Protein AF-A0A934E777-F1 (afdb_monomer)

Structure (mmCIF, N/CA/C/O backbone):
data_AF-A0A934E777-F1
#
_entry.id   AF-A0A934E777-F1
#
loop_
_atom_site.group_PDB
_atom_site.id
_atom_site.type_symbol
_atom_site.label_atom_id
_atom_site.label_alt_id
_atom_site.label_comp_id
_atom_site.label_asym_id
_atom_site.label_entity_id
_atom_site.label_seq_id
_atom_site.pdbx_PDB_ins_code
_atom_site.Cartn_x
_atom_site.Cartn_y
_atom_site.Cartn_z
_atom_site.occupancy
_atom_site.B_iso_or_equiv
_atom_site.auth_seq_id
_atom_site.auth_comp_id
_atom_site.auth_asym_id
_atom_site.auth_atom_id
_atom_site.pdbx_PDB_model_num
ATOM 1 N N . MET A 1 1 ? 2.236 -5.608 -19.826 1.00 39.78 1 MET A N 1
ATOM 2 C CA . MET A 1 1 ? 2.511 -4.221 -20.265 1.00 39.78 1 MET A CA 1
ATOM 3 C C . MET A 1 1 ? 1.377 -3.655 -21.121 1.00 39.78 1 MET A C 1
ATOM 5 O O . MET A 1 1 ? 0.927 -2.560 -20.824 1.00 39.78 1 MET A O 1
ATOM 9 N N . SER A 1 2 ? 0.826 -4.396 -22.092 1.00 34.66 2 SER A N 1
ATOM 10 C CA . SER A 1 2 ? -0.354 -3.959 -22.872 1.00 34.66 2 SER A CA 1
ATOM 11 C C . SER A 1 2 ? -1.609 -3.689 -22.019 1.00 34.66 2 SER A C 1
ATOM 13 O O . SER A 1 2 ? -2.293 -2.697 -22.238 1.00 34.66 2 SER A O 1
ATOM 15 N N . GLU A 1 3 ? -1.882 -4.502 -20.992 1.00 39.41 3 GLU A N 1
ATOM 16 C CA . GLU A 1 3 ? -2.991 -4.250 -20.050 1.00 39.41 3 GLU A CA 1
ATOM 17 C C . GLU A 1 3 ? -2.793 -2.985 -19.205 1.00 39.41 3 GLU A C 1
ATOM 19 O O . GLU A 1 3 ? -3.750 -2.263 -18.949 1.00 39.41 3 GLU A O 1
ATOM 24 N N . PHE A 1 4 ? -1.550 -2.689 -18.809 1.00 38.16 4 PHE A N 1
ATOM 25 C CA . PHE A 1 4 ? -1.201 -1.450 -18.109 1.00 38.16 4 PHE A CA 1
ATOM 26 C C . PHE A 1 4 ? -1.434 -0.239 -19.021 1.00 38.16 4 PHE A C 1
ATOM 28 O O . PHE A 1 4 ? -2.119 0.699 -18.631 1.00 38.16 4 PHE A O 1
ATOM 35 N N . MET A 1 5 ? -0.967 -0.327 -20.272 1.00 38.41 5 MET A N 1
ATOM 36 C CA . MET A 1 5 ? -1.168 0.682 -21.318 1.00 38.41 5 MET A CA 1
ATOM 37 C C . MET A 1 5 ? -2.648 0.939 -21.640 1.00 38.41 5 MET A C 1
ATOM 39 O O . MET A 1 5 ? -3.014 2.063 -21.973 1.00 38.41 5 MET A O 1
ATOM 43 N N . ASN A 1 6 ? -3.506 -0.081 -21.554 1.00 42.41 6 ASN A N 1
ATOM 44 C CA . ASN A 1 6 ? -4.938 0.056 -21.830 1.00 42.41 6 ASN A CA 1
ATOM 45 C C . ASN A 1 6 ? -5.729 0.556 -20.611 1.00 42.41 6 ASN A C 1
ATOM 47 O O . ASN A 1 6 ? -6.638 1.361 -2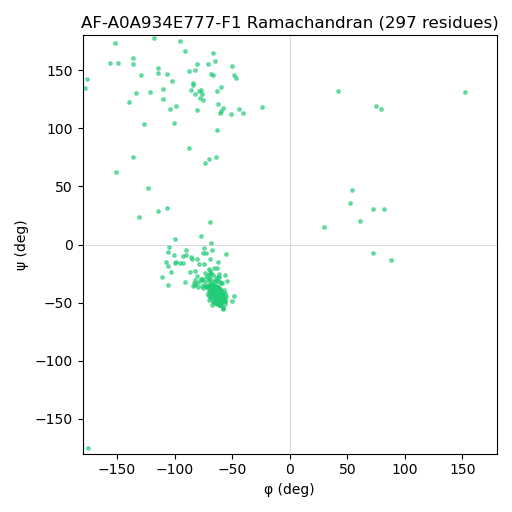0.779 1.00 42.41 6 ASN A O 1
ATOM 51 N N . ALA A 1 7 ? -5.365 0.153 -19.387 1.00 42.91 7 ALA A N 1
ATOM 52 C CA . ALA A 1 7 ? -6.051 0.586 -18.165 1.00 42.91 7 ALA A CA 1
ATOM 53 C C . ALA A 1 7 ? -5.837 2.077 -17.831 1.00 42.91 7 ALA A C 1
ATOM 55 O O . ALA A 1 7 ? -6.646 2.671 -17.115 1.00 42.91 7 ALA A O 1
ATOM 56 N N . THR A 1 8 ? -4.760 2.687 -18.337 1.00 39.69 8 THR A N 1
ATOM 57 C CA . THR A 1 8 ? -4.419 4.097 -18.088 1.00 39.69 8 THR A CA 1
ATOM 58 C C . THR A 1 8 ? -4.903 5.060 -19.173 1.00 39.69 8 THR A C 1
ATOM 60 O O . THR A 1 8 ? -4.927 6.258 -18.920 1.00 39.69 8 THR A O 1
ATOM 63 N N . LYS A 1 9 ? -5.286 4.576 -20.365 1.00 40.62 9 LYS A N 1
ATOM 64 C CA . LYS A 1 9 ? -5.639 5.427 -21.521 1.00 40.62 9 LYS A CA 1
ATOM 65 C C . LYS A 1 9 ? -6.910 6.263 -21.333 1.00 40.62 9 LYS A C 1
ATOM 67 O O . LYS A 1 9 ? -6.963 7.370 -21.850 1.00 40.62 9 LYS A O 1
ATOM 72 N N . ASP A 1 10 ? -7.879 5.764 -20.566 1.00 35.62 10 ASP A N 1
ATOM 73 C CA . ASP A 1 10 ? -9.165 6.443 -20.315 1.00 35.62 10 ASP A CA 1
ATOM 74 C C . ASP A 1 10 ? -9.227 7.175 -18.964 1.00 35.62 10 ASP A C 1
ATOM 76 O O . ASP A 1 10 ? -10.270 7.698 -18.572 1.00 35.62 10 ASP A O 1
ATOM 80 N N . ARG A 1 11 ? -8.120 7.219 -18.214 1.00 41.53 11 ARG A N 1
ATOM 81 C CA . ARG A 1 11 ? -8.071 7.912 -16.923 1.00 41.53 11 ARG A CA 1
ATOM 82 C C . ARG A 1 11 ? -7.408 9.267 -17.139 1.00 41.53 11 ARG A C 1
ATOM 84 O O . ARG A 1 11 ? -6.195 9.337 -17.313 1.00 41.53 11 ARG A O 1
ATOM 91 N N . THR A 1 12 ? -8.211 10.333 -17.142 1.00 34.38 12 THR A N 1
ATOM 92 C CA . THR A 1 12 ? -7.717 11.718 -17.138 1.00 34.38 12 THR A CA 1
ATOM 93 C C . THR A 1 12 ? -6.617 11.880 -16.080 1.00 34.38 12 THR A C 1
ATOM 95 O O . THR A 1 12 ? -6.739 11.275 -15.002 1.00 34.38 12 THR A O 1
ATOM 98 N N . PRO A 1 13 ? -5.568 12.693 -16.329 1.00 35.72 13 PRO A N 1
ATOM 99 C CA . PRO A 1 13 ? -4.664 13.113 -15.262 1.00 35.72 13 PRO A CA 1
ATOM 100 C C . PRO A 1 13 ? -5.493 13.659 -14.086 1.00 35.72 13 PRO A C 1
ATOM 102 O O . PRO A 1 13 ? -6.649 14.048 -14.278 1.00 35.72 13 PRO A O 1
ATOM 105 N N . PRO A 1 14 ? -4.985 13.609 -12.845 1.00 39.47 14 PRO A N 1
ATOM 106 C CA . PRO A 1 14 ? -5.758 13.981 -11.669 1.00 39.47 14 PRO A CA 1
ATOM 107 C C . PRO A 1 14 ? -6.011 15.500 -11.628 1.00 39.47 14 PRO A C 1
ATOM 109 O O . PRO A 1 14 ? -5.468 16.202 -10.786 1.00 39.47 14 PRO A O 1
ATOM 112 N N . ASP A 1 15 ? -6.908 15.998 -12.479 1.00 32.69 15 ASP A N 1
ATOM 113 C CA . ASP A 1 15 ? -7.373 17.391 -12.511 1.00 32.69 15 ASP A CA 1
ATOM 114 C C . ASP A 1 15 ? -8.222 17.736 -11.279 1.00 32.69 15 ASP A C 1
ATOM 116 O O . ASP A 1 15 ? -8.472 18.896 -10.955 1.00 32.69 15 ASP A O 1
ATOM 120 N N . ALA A 1 16 ? -8.629 16.728 -10.509 1.00 40.28 16 ALA A N 1
ATOM 121 C CA . ALA A 1 16 ? -9.181 16.939 -9.186 1.00 40.28 16 ALA A CA 1
ATOM 122 C C . ALA A 1 16 ? -8.044 16.982 -8.159 1.00 40.28 16 ALA A C 1
ATOM 124 O O . ALA A 1 16 ? -7.789 15.983 -7.473 1.00 40.28 16 ALA A O 1
ATOM 125 N N . VAL A 1 17 ? -7.412 18.155 -8.024 1.00 53.91 17 VAL A N 1
ATOM 126 C CA . VAL A 1 17 ? -6.677 18.547 -6.811 1.00 53.91 17 VAL A CA 1
ATOM 127 C C . VAL A 1 17 ? -7.508 18.082 -5.620 1.00 53.91 17 VAL A C 1
ATOM 129 O O . VAL A 1 17 ? -8.644 18.529 -5.433 1.00 53.91 17 VAL A O 1
ATOM 132 N N . VAL A 1 18 ? -6.993 17.117 -4.857 1.00 57.41 18 VAL A N 1
ATOM 133 C CA . VAL A 1 18 ? -7.652 16.694 -3.623 1.00 57.41 18 VAL A CA 1
ATOM 134 C C . VAL A 1 18 ? -7.687 17.929 -2.736 1.00 57.41 18 VAL A C 1
ATOM 136 O O . VAL A 1 18 ? -6.638 18.453 -2.377 1.00 57.41 18 VAL A O 1
ATOM 139 N N . LYS A 1 19 ? -8.881 18.456 -2.459 1.00 72.06 19 LYS A N 1
ATOM 140 C CA . LYS A 1 19 ? -9.026 19.653 -1.619 1.00 72.06 19 LYS A CA 1
ATOM 141 C C . LYS A 1 19 ? -8.936 19.302 -0.138 1.00 72.06 19 LYS A C 1
ATOM 143 O O . LYS A 1 19 ? -8.497 20.129 0.651 1.00 72.06 19 LYS A O 1
ATOM 148 N N . SER A 1 20 ? -9.304 18.075 0.225 1.00 81.38 20 SER A N 1
ATOM 149 C CA . SER A 1 20 ? -9.223 17.560 1.588 1.00 81.38 20 SER A CA 1
ATOM 150 C C . SER A 1 20 ? -9.147 16.033 1.628 1.00 81.38 20 SER A C 1
ATOM 152 O O . SER A 1 20 ? -9.573 15.355 0.694 1.00 81.38 20 SER A O 1
ATOM 154 N N . GLY A 1 21 ? -8.592 15.495 2.711 1.00 87.25 21 GLY A N 1
ATOM 155 C CA . GLY A 1 21 ? -8.460 14.058 2.959 1.00 87.25 21 GLY A CA 1
ATOM 156 C C . GLY A 1 21 ? -7.885 13.795 4.346 1.00 87.25 21 GLY A C 1
ATOM 157 O O . GLY A 1 21 ? -7.700 14.730 5.130 1.00 87.25 21 GLY A O 1
ATOM 158 N N . THR A 1 22 ? -7.608 12.538 4.683 1.00 90.50 22 THR A N 1
ATOM 159 C CA . THR A 1 22 ? -6.948 12.225 5.958 1.00 90.50 22 THR A CA 1
ATOM 160 C C . THR A 1 22 ? -5.508 12.751 5.999 1.00 90.50 22 THR A C 1
ATOM 162 O O . THR A 1 22 ? -4.889 13.064 4.980 1.00 90.50 22 THR A O 1
ATOM 165 N N . ILE A 1 23 ? -4.929 12.803 7.200 1.00 85.50 23 ILE A N 1
ATOM 166 C CA . ILE A 1 23 ? -3.504 13.127 7.367 1.00 85.50 23 ILE A CA 1
ATOM 167 C C . ILE A 1 23 ? -2.619 12.114 6.615 1.00 85.50 23 ILE A C 1
ATOM 169 O O . ILE A 1 23 ? -1.592 12.507 6.065 1.00 85.50 23 ILE A O 1
ATOM 173 N N . ALA A 1 24 ? -3.037 10.844 6.524 1.00 86.31 24 ALA A N 1
ATOM 174 C CA . ALA A 1 24 ? -2.288 9.799 5.827 1.00 86.31 24 ALA A CA 1
ATOM 175 C C . ALA A 1 24 ? -2.190 10.073 4.317 1.00 86.31 24 ALA A C 1
ATOM 177 O O . ALA A 1 24 ? -1.095 10.034 3.756 1.00 86.31 24 ALA A O 1
ATOM 178 N N . VAL A 1 25 ? -3.303 10.413 3.649 1.00 87.19 25 VAL A N 1
ATOM 179 C CA . VAL A 1 25 ? -3.243 10.759 2.216 1.00 87.19 25 VAL A CA 1
ATOM 180 C C . VAL A 1 25 ? -2.520 12.090 1.986 1.00 87.19 25 VAL A C 1
ATOM 182 O O . VAL A 1 25 ? -1.853 12.253 0.969 1.00 87.19 25 VAL A O 1
ATOM 185 N N . GLY A 1 26 ? -2.577 13.018 2.947 1.00 82.19 26 GLY A N 1
ATOM 186 C CA . GLY A 1 26 ? -1.796 14.256 2.912 1.00 82.19 26 GLY A CA 1
ATOM 187 C C . GLY A 1 26 ? -0.290 14.013 2.885 1.00 82.19 26 GLY A C 1
ATOM 188 O O . GLY A 1 26 ? 0.389 14.500 1.982 1.00 82.19 26 GLY A O 1
ATOM 189 N N . ALA A 1 27 ? 0.214 13.211 3.827 1.00 84.38 27 ALA A N 1
ATOM 190 C CA . ALA A 1 27 ? 1.620 12.809 3.87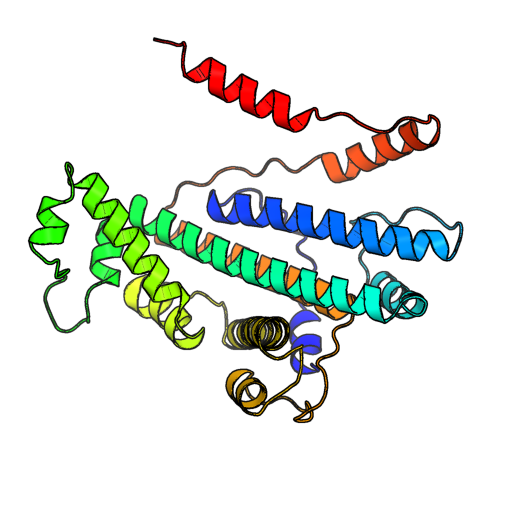3 1.00 84.38 27 ALA A CA 1
ATOM 191 C C . ALA A 1 27 ? 2.039 12.061 2.596 1.00 84.38 27 ALA A C 1
ATOM 193 O O . ALA A 1 27 ? 3.090 12.343 2.022 1.00 84.38 27 ALA A O 1
ATOM 194 N N . PHE A 1 28 ? 1.178 11.167 2.098 1.00 86.75 28 PHE A N 1
ATOM 195 C CA . PHE A 1 28 ? 1.404 10.468 0.835 1.00 86.75 28 PHE A CA 1
ATOM 196 C C . PHE A 1 28 ? 1.543 11.427 -0.355 1.00 86.75 28 PHE A C 1
ATOM 198 O O . PHE A 1 28 ? 2.454 11.251 -1.166 1.00 86.75 28 PHE A O 1
ATOM 205 N N . ILE A 1 29 ? 0.662 12.430 -0.469 1.00 82.56 29 ILE A N 1
ATOM 206 C CA . ILE A 1 29 ? 0.685 13.442 -1.538 1.00 82.56 29 ILE A CA 1
ATOM 207 C C . ILE A 1 29 ? 1.941 14.314 -1.435 1.00 82.56 29 ILE A C 1
ATOM 209 O O . ILE A 1 29 ? 2.564 14.609 -2.454 1.00 82.56 29 ILE A O 1
ATOM 213 N N . GLU A 1 30 ? 2.335 14.728 -0.231 1.00 81.19 30 GLU A N 1
ATOM 214 C CA . GLU A 1 30 ? 3.551 15.519 -0.017 1.00 81.19 30 GLU A CA 1
ATOM 215 C C . GLU A 1 30 ? 4.798 14.754 -0.479 1.00 81.19 30 GLU A C 1
ATOM 217 O O . GLU A 1 30 ? 5.564 15.259 -1.302 1.00 81.19 30 GLU A O 1
ATOM 222 N N . GLU A 1 31 ? 4.947 13.502 -0.047 1.00 81.31 31 GLU A N 1
ATOM 223 C CA . GLU A 1 31 ? 6.061 12.640 -0.448 1.00 81.31 31 GLU A CA 1
ATOM 224 C C . GLU A 1 31 ? 6.043 12.350 -1.960 1.00 81.31 31 GLU A C 1
ATOM 226 O O . GLU A 1 31 ? 7.069 12.416 -2.633 1.00 81.31 31 GLU A O 1
ATOM 231 N N . THR A 1 32 ? 4.857 12.114 -2.524 1.00 79.75 32 THR A N 1
ATOM 232 C CA . THR A 1 32 ? 4.617 11.956 -3.968 1.00 79.75 32 THR A CA 1
ATOM 233 C C . THR A 1 32 ? 5.103 13.179 -4.750 1.00 79.75 32 THR A C 1
ATOM 235 O O . THR A 1 32 ? 5.833 13.033 -5.730 1.00 79.75 32 THR A O 1
ATOM 238 N N . ASN A 1 33 ? 4.789 14.389 -4.284 1.00 76.62 33 ASN A N 1
ATOM 239 C CA . ASN A 1 33 ? 5.260 15.630 -4.901 1.00 76.62 33 ASN A CA 1
ATOM 240 C C . ASN A 1 33 ? 6.782 15.795 -4.785 1.00 76.62 33 ASN A C 1
ATOM 242 O O . ASN A 1 33 ? 7.419 16.311 -5.706 1.00 76.62 33 ASN A O 1
ATOM 246 N N . HIS A 1 34 ? 7.385 15.366 -3.673 1.00 77.56 34 HIS A N 1
ATOM 247 C CA . HIS A 1 34 ? 8.840 15.361 -3.520 1.00 77.56 34 HIS A CA 1
ATOM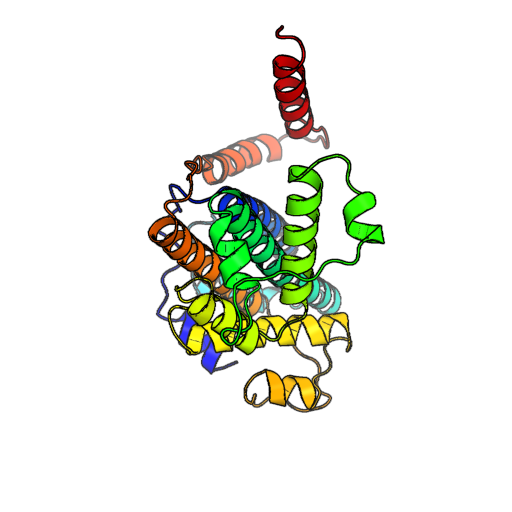 248 C C . HIS A 1 34 ? 9.515 14.402 -4.500 1.00 77.56 34 HIS A C 1
ATOM 250 O O . HIS A 1 34 ? 10.460 14.807 -5.179 1.00 77.56 34 HIS A O 1
ATOM 256 N N . ILE A 1 35 ? 9.000 13.176 -4.630 1.00 75.31 35 ILE A N 1
ATOM 257 C CA . ILE A 1 35 ? 9.463 12.208 -5.632 1.00 75.31 35 ILE A CA 1
ATOM 258 C C . ILE A 1 35 ? 9.351 12.838 -7.018 1.00 75.31 35 ILE A C 1
ATOM 260 O O . ILE A 1 35 ? 10.338 12.868 -7.746 1.00 75.31 35 ILE A O 1
ATOM 264 N N . TRP A 1 36 ? 8.202 13.430 -7.351 1.00 75.94 36 TRP A N 1
ATOM 265 C CA . TRP A 1 36 ? 7.984 14.067 -8.648 1.00 75.94 36 TRP A CA 1
ATOM 266 C C . TRP A 1 36 ? 8.985 15.182 -8.947 1.00 75.94 36 TRP A C 1
ATOM 268 O O . TRP A 1 36 ? 9.544 15.231 -10.037 1.00 75.94 36 TRP A O 1
ATOM 278 N N . ARG A 1 37 ? 9.275 16.050 -7.973 1.00 71.12 37 ARG A N 1
ATOM 279 C CA . ARG A 1 37 ? 10.289 17.107 -8.114 1.00 71.12 37 ARG A CA 1
ATOM 280 C C . ARG A 1 37 ? 11.684 16.538 -8.365 1.00 71.12 37 ARG A C 1
ATOM 282 O O . ARG A 1 37 ? 12.425 17.103 -9.163 1.00 71.12 37 ARG A O 1
ATOM 289 N N . LEU A 1 38 ? 12.036 15.423 -7.726 1.00 69.38 38 LEU A N 1
ATOM 290 C CA . LEU A 1 38 ? 13.304 14.735 -7.977 1.00 69.38 38 LEU A CA 1
ATOM 291 C C . LEU A 1 38 ? 13.336 14.125 -9.380 1.00 69.38 38 LEU A C 1
ATOM 293 O O . LEU A 1 38 ? 14.313 14.330 -10.093 1.00 69.38 38 LEU A O 1
ATOM 297 N N . VAL A 1 39 ? 12.263 13.447 -9.803 1.00 70.06 39 VAL A N 1
ATOM 298 C CA . VAL A 1 39 ? 12.132 12.906 -11.166 1.00 70.06 39 VAL A CA 1
ATOM 299 C C . VAL A 1 39 ? 12.266 14.033 -12.185 1.00 70.06 39 VAL A C 1
ATOM 301 O O . VAL A 1 39 ? 13.160 14.000 -13.025 1.00 70.06 39 VAL A O 1
ATOM 304 N N . ALA A 1 40 ? 11.451 15.078 -12.068 1.00 68.31 40 ALA A N 1
ATOM 305 C CA . ALA A 1 40 ? 11.501 16.236 -12.947 1.00 68.31 40 ALA A CA 1
ATOM 306 C C . ALA A 1 40 ? 12.887 16.897 -12.938 1.00 68.31 40 ALA A C 1
ATOM 308 O O . ALA A 1 40 ? 13.381 17.269 -13.995 1.00 68.31 40 ALA A O 1
ATOM 309 N N . GLY A 1 41 ? 13.562 16.994 -11.790 1.00 67.62 41 GLY A N 1
ATOM 310 C CA . GLY A 1 41 ? 14.922 17.530 -11.687 1.00 67.62 41 GLY A CA 1
ATOM 311 C C . GLY A 1 41 ? 15.967 16.672 -12.407 1.00 67.62 41 GLY A C 1
ATOM 312 O O . GLY A 1 41 ? 16.798 17.201 -13.146 1.00 67.62 41 GLY A O 1
ATOM 313 N N . VAL A 1 42 ? 15.906 15.349 -12.247 1.00 66.94 42 VAL A N 1
ATOM 314 C CA . VAL A 1 42 ? 16.821 14.411 -12.914 1.00 66.94 42 VAL A CA 1
ATOM 315 C C . VAL A 1 42 ? 16.587 14.429 -14.423 1.00 66.94 42 VAL A C 1
ATOM 317 O O . VAL A 1 42 ? 17.529 14.633 -15.186 1.00 66.94 42 VAL A O 1
ATOM 320 N N . TYR A 1 43 ? 15.335 14.307 -14.864 1.00 66.38 43 TYR A N 1
ATOM 321 C CA . TYR A 1 43 ? 15.005 14.289 -16.286 1.00 66.38 43 TYR A CA 1
ATOM 322 C C . TYR A 1 43 ? 15.179 15.658 -16.954 1.00 66.38 43 TYR A C 1
ATOM 324 O O . TYR A 1 43 ? 15.662 15.706 -18.077 1.00 66.38 43 TYR A O 1
ATOM 332 N N . SER A 1 44 ? 14.890 16.777 -16.281 1.00 62.69 44 SER A N 1
ATOM 333 C CA . SER A 1 44 ? 15.191 18.116 -16.816 1.00 62.69 44 SER A CA 1
ATOM 334 C C . SER A 1 44 ? 16.690 18.373 -16.902 1.00 62.69 44 SER A C 1
ATOM 336 O O . SER A 1 44 ? 17.128 18.982 -17.865 1.00 62.69 44 SER A O 1
ATOM 338 N N . SER A 1 45 ? 17.507 17.861 -15.978 1.00 57.66 45 SER A N 1
ATOM 339 C CA . SER A 1 45 ? 18.971 17.939 -16.094 1.00 57.66 45 SER A CA 1
ATOM 340 C C . SER A 1 45 ? 19.493 17.111 -17.274 1.00 57.66 45 SER A C 1
ATOM 342 O O . SER A 1 45 ? 20.417 17.531 -17.966 1.00 57.66 45 SER A O 1
ATOM 344 N N . VAL A 1 46 ? 18.868 15.961 -17.551 1.00 53.28 46 VAL A N 1
ATOM 345 C CA . VAL A 1 46 ? 19.161 15.137 -18.736 1.00 53.28 46 VAL A CA 1
ATOM 346 C C . VAL A 1 46 ? 18.701 15.833 -20.024 1.00 53.28 46 VAL A C 1
ATOM 348 O O . VAL A 1 46 ? 19.458 15.864 -20.989 1.00 53.28 46 VAL A O 1
ATOM 351 N N . LEU A 1 47 ? 17.519 16.457 -20.035 1.00 50.56 47 LEU A N 1
ATOM 352 C CA . LEU A 1 47 ? 16.971 17.180 -21.191 1.00 50.56 47 LEU A CA 1
ATOM 353 C C . LEU A 1 47 ? 17.676 18.523 -21.455 1.00 50.56 47 LEU A C 1
ATOM 355 O O . LEU A 1 47 ? 17.911 18.880 -22.606 1.00 50.56 47 LEU A O 1
ATOM 359 N N . ASN A 1 48 ? 18.090 19.248 -20.415 1.00 50.78 48 ASN A N 1
ATOM 360 C CA . ASN A 1 48 ? 18.841 20.503 -20.537 1.00 50.78 48 ASN A CA 1
ATOM 361 C C . ASN A 1 48 ? 20.237 20.276 -21.134 1.00 50.78 48 ASN A C 1
ATOM 363 O O . ASN A 1 48 ? 20.762 21.155 -21.815 1.00 50.78 48 ASN A O 1
ATOM 367 N N . ASN A 1 49 ? 20.801 19.075 -20.970 1.00 46.53 49 ASN A N 1
ATOM 368 C CA . ASN A 1 49 ? 22.017 18.657 -21.671 1.00 46.53 49 ASN A CA 1
ATOM 369 C C . ASN A 1 49 ? 21.788 18.356 -23.170 1.00 46.53 49 ASN A C 1
ATOM 371 O O . ASN A 1 49 ? 22.758 18.138 -23.893 1.00 46.53 49 ASN A O 1
ATOM 375 N N . VAL A 1 50 ? 20.537 18.355 -23.656 1.00 43.03 50 VAL A N 1
ATOM 376 C CA . VAL A 1 50 ? 20.177 17.999 -25.041 1.00 43.03 50 VAL A CA 1
ATOM 377 C C . VAL A 1 50 ? 19.863 19.210 -25.938 1.00 43.03 50 VAL A C 1
ATOM 379 O O . VAL A 1 50 ? 20.078 19.084 -27.142 1.00 43.03 50 VAL A O 1
ATOM 382 N N . LYS A 1 51 ? 19.463 20.376 -25.395 1.00 39.12 51 LYS A N 1
ATOM 383 C CA . LYS A 1 51 ? 19.605 21.760 -25.943 1.00 39.12 51 LYS A CA 1
ATOM 384 C C . LYS A 1 51 ? 18.493 22.687 -25.426 1.00 39.12 51 LYS A C 1
ATOM 386 O O . LYS A 1 51 ? 17.324 22.361 -25.561 1.00 39.12 51 LYS A O 1
ATOM 391 N N . ASN A 1 52 ? 18.896 23.864 -24.937 1.00 43.25 52 ASN A N 1
ATOM 392 C CA . ASN A 1 52 ? 18.430 25.237 -25.235 1.00 43.25 52 ASN A CA 1
ATOM 393 C C . ASN A 1 52 ? 16.983 25.586 -25.668 1.00 43.25 52 ASN A C 1
ATOM 395 O O . ASN A 1 52 ? 16.787 26.724 -26.085 1.00 43.25 52 ASN A O 1
ATOM 399 N N . ASP A 1 53 ? 15.963 24.744 -25.525 1.00 36.78 53 ASP A N 1
ATOM 400 C CA . ASP A 1 53 ? 14.589 25.122 -25.885 1.00 36.78 53 ASP A CA 1
ATOM 401 C C . ASP A 1 53 ? 13.584 24.898 -24.742 1.00 36.78 53 ASP A C 1
ATOM 403 O O . ASP A 1 53 ? 13.170 23.785 -24.451 1.00 36.78 53 ASP A O 1
ATOM 407 N N . LYS A 1 54 ? 13.230 26.038 -24.128 1.00 43.72 54 LYS A N 1
ATOM 408 C CA . LYS A 1 54 ? 12.008 26.454 -23.406 1.00 43.72 54 LYS A CA 1
ATOM 409 C C . LYS A 1 54 ? 11.281 25.501 -22.432 1.00 43.72 54 LYS A C 1
ATOM 411 O O . LYS A 1 54 ? 10.894 24.385 -22.745 1.00 43.72 54 LYS A O 1
ATOM 416 N N . GLU A 1 55 ? 10.999 26.108 -21.271 1.00 45.69 55 GLU A N 1
ATOM 417 C CA . GLU A 1 55 ? 10.120 25.725 -20.152 1.00 45.69 55 GLU A CA 1
ATOM 418 C C . GLU A 1 55 ? 8.975 24.755 -20.509 1.00 45.69 55 GLU A C 1
ATOM 420 O O . GLU A 1 55 ? 8.055 25.117 -21.240 1.00 45.69 55 GLU A O 1
ATOM 425 N N . VAL A 1 56 ? 8.975 23.567 -19.892 1.00 42.78 56 VAL A N 1
ATOM 426 C CA . VAL A 1 56 ? 7.786 22.708 -19.783 1.00 42.78 56 VAL A CA 1
ATOM 427 C C . VAL A 1 56 ? 7.166 22.922 -18.401 1.00 42.78 56 VAL A C 1
ATOM 429 O O . VAL A 1 56 ? 7.817 22.686 -17.382 1.00 42.78 56 VAL A O 1
ATOM 432 N N . LEU A 1 57 ? 5.918 23.396 -18.367 1.00 38.62 57 LEU A N 1
ATOM 433 C CA . LEU A 1 57 ? 5.111 23.530 -17.153 1.00 38.62 57 LEU A CA 1
ATOM 434 C C . LEU A 1 57 ? 4.449 22.189 -16.799 1.00 38.62 57 LEU A C 1
ATOM 436 O O . LEU A 1 57 ? 4.124 21.392 -17.675 1.00 38.62 57 LEU A O 1
ATOM 440 N N . ALA A 1 58 ? 4.216 21.959 -15.505 1.00 41.22 58 ALA A N 1
ATOM 441 C CA . ALA A 1 58 ? 3.604 20.732 -14.980 1.00 41.22 58 ALA A CA 1
ATOM 442 C C . ALA A 1 58 ? 2.158 20.481 -15.465 1.00 41.22 58 ALA A C 1
ATOM 444 O O . ALA A 1 58 ? 1.683 19.354 -15.353 1.00 41.22 58 ALA A O 1
ATOM 445 N N . ASP A 1 59 ? 1.496 21.498 -16.027 1.00 35.44 59 ASP A N 1
ATOM 446 C CA . ASP A 1 59 ? 0.131 21.407 -16.565 1.00 35.44 59 ASP A CA 1
ATOM 447 C C . ASP A 1 59 ? 0.096 20.905 -18.030 1.00 35.44 59 ASP A C 1
ATOM 449 O O . ASP A 1 59 ? -0.963 20.523 -18.518 1.00 35.44 59 ASP A O 1
ATOM 453 N N . ASP A 1 60 ? 1.249 20.820 -18.712 1.00 38.88 60 ASP A N 1
ATOM 454 C CA . ASP A 1 60 ? 1.380 20.381 -20.116 1.00 38.88 60 ASP A CA 1
ATOM 455 C C . ASP A 1 60 ? 1.983 18.965 -20.252 1.00 38.88 60 ASP A C 1
ATOM 457 O O . ASP A 1 60 ? 2.667 18.637 -21.226 1.00 38.88 60 ASP A O 1
ATOM 461 N N . LEU A 1 61 ? 1.735 18.088 -19.274 1.00 49.09 61 LEU A N 1
ATOM 462 C CA . LEU A 1 61 ? 2.128 16.674 -19.327 1.00 49.09 61 LEU A CA 1
ATOM 463 C C . LEU A 1 61 ? 1.227 15.889 -20.301 1.00 49.09 61 LEU A C 1
ATOM 465 O O . LEU A 1 61 ? 0.385 15.087 -19.903 1.00 49.09 61 LEU A O 1
ATOM 469 N N . ASN A 1 62 ? 1.386 16.146 -21.598 1.00 53.78 62 ASN A N 1
ATOM 470 C CA . ASN A 1 62 ? 0.707 15.426 -22.672 1.00 53.78 62 ASN A CA 1
ATOM 471 C C . ASN A 1 62 ? 1.535 14.214 -23.158 1.00 53.78 62 ASN A C 1
ATOM 473 O O . ASN A 1 62 ? 2.723 14.085 -22.866 1.00 53.78 62 ASN A O 1
ATOM 477 N N . GLU A 1 63 ? 0.917 13.312 -23.929 1.00 50.91 63 GLU A N 1
ATOM 478 C CA . GLU A 1 63 ? 1.607 12.141 -24.512 1.00 50.91 63 GLU A CA 1
ATOM 479 C C . GLU A 1 63 ? 2.836 12.515 -25.369 1.00 50.91 63 GLU A C 1
ATOM 481 O O . GLU A 1 63 ? 3.788 11.741 -25.467 1.00 50.91 63 GLU A O 1
ATOM 486 N N . ASP A 1 64 ? 2.869 13.723 -25.938 1.00 53.94 64 ASP A N 1
ATOM 487 C CA . ASP A 1 64 ? 4.018 14.231 -26.697 1.00 53.94 64 ASP A CA 1
ATOM 488 C C . ASP A 1 64 ? 5.233 14.526 -25.789 1.00 53.94 64 ASP A C 1
ATOM 490 O O . ASP A 1 64 ? 6.371 14.232 -26.161 1.00 53.94 64 ASP A O 1
ATOM 494 N N . PHE A 1 65 ? 5.019 15.005 -24.558 1.00 60.22 65 PHE A N 1
ATOM 495 C CA . PHE A 1 65 ? 6.079 15.163 -23.556 1.00 60.22 65 PHE A CA 1
ATOM 496 C C . PHE A 1 65 ? 6.702 13.814 -23.162 1.00 60.22 65 PHE A C 1
ATOM 498 O O . PHE A 1 65 ? 7.928 13.692 -23.093 1.00 60.22 65 PHE A O 1
ATOM 505 N N . TYR A 1 66 ? 5.883 12.775 -22.973 1.00 57.19 66 TYR A N 1
ATOM 506 C CA . TYR A 1 66 ? 6.373 11.439 -22.613 1.00 57.19 66 TYR A CA 1
ATOM 507 C C . TYR A 1 66 ? 7.162 10.780 -23.750 1.00 57.19 66 TYR A C 1
ATOM 509 O O . TYR A 1 66 ? 8.239 10.234 -23.517 1.00 57.19 66 TYR A O 1
ATOM 517 N N . GLN A 1 67 ? 6.705 10.922 -24.997 1.00 59.38 67 GLN A N 1
ATOM 518 C CA . GLN A 1 67 ? 7.457 10.439 -26.159 1.00 59.38 67 GLN A CA 1
ATOM 519 C C . GLN A 1 67 ? 8.792 11.172 -26.350 1.00 59.38 67 GLN A C 1
ATOM 521 O O . GLN A 1 67 ? 9.765 10.577 -26.820 1.00 59.38 67 GLN A O 1
ATOM 526 N N . LYS A 1 68 ? 8.865 12.460 -25.991 1.00 62.88 68 LYS A N 1
ATOM 527 C CA . LYS A 1 68 ? 10.116 13.234 -26.005 1.00 62.88 68 LYS A CA 1
ATOM 528 C C . LYS A 1 68 ? 11.088 12.781 -24.914 1.00 62.88 68 LYS A C 1
ATOM 530 O O . LYS A 1 68 ? 12.283 12.684 -25.191 1.00 62.88 68 LYS A O 1
ATOM 535 N N . LEU A 1 69 ? 10.598 12.444 -23.719 1.00 59.94 69 LEU A N 1
ATOM 536 C CA . LEU A 1 69 ? 11.416 11.865 -22.645 1.00 59.94 69 LEU A CA 1
ATOM 537 C C . LEU A 1 69 ? 12.047 10.530 -23.061 1.00 59.94 69 LEU A C 1
ATOM 539 O O . LEU A 1 69 ? 13.251 10.336 -22.878 1.00 59.94 69 LEU A O 1
ATOM 543 N N . ASP A 1 70 ? 11.268 9.646 -23.684 1.00 63.06 70 ASP A N 1
ATOM 544 C CA . ASP A 1 70 ? 11.762 8.335 -24.114 1.00 63.06 70 ASP A CA 1
ATOM 545 C C . ASP A 1 70 ? 12.806 8.449 -25.239 1.00 63.06 70 ASP A C 1
ATOM 547 O O . ASP A 1 70 ? 13.807 7.734 -25.219 1.00 63.06 70 ASP A O 1
ATOM 551 N N . LYS A 1 71 ? 12.654 9.405 -26.169 1.00 60.12 71 LYS A N 1
ATOM 552 C CA . LYS A 1 71 ? 13.615 9.642 -27.268 1.00 60.12 71 LYS A CA 1
ATOM 553 C C . LYS A 1 71 ? 14.962 10.213 -26.813 1.00 60.12 71 LYS A C 1
ATOM 555 O O . LYS A 1 71 ? 15.957 10.034 -27.512 1.00 60.12 71 LYS A O 1
ATOM 560 N N . HIS A 1 72 ? 15.007 10.909 -25.677 1.00 55.12 72 HIS A N 1
ATOM 561 C CA . HIS A 1 72 ? 16.207 11.607 -25.198 1.00 55.12 72 HIS A CA 1
ATOM 562 C C . HIS A 1 72 ? 16.919 10.918 -24.026 1.00 55.12 72 HIS A C 1
ATOM 564 O O . HIS A 1 72 ? 18.036 11.303 -23.684 1.00 55.12 72 HIS A O 1
ATOM 570 N N . SER A 1 73 ? 16.348 9.849 -23.466 1.00 54.91 73 SER A N 1
ATOM 571 C CA . SER A 1 73 ? 16.957 9.023 -22.407 1.00 54.91 73 SER A CA 1
ATOM 572 C C . SER A 1 73 ? 18.191 8.205 -22.856 1.00 54.91 73 SER A C 1
ATOM 574 O O . SER A 1 73 ? 18.808 7.499 -22.060 1.00 54.91 73 SER A O 1
ATOM 576 N N . VAL A 1 74 ? 18.596 8.333 -24.122 1.00 47.72 74 VAL A N 1
ATOM 577 C CA . VAL A 1 74 ? 19.541 7.449 -24.824 1.00 47.72 74 VAL A CA 1
ATOM 578 C C . VAL A 1 74 ? 21.015 7.633 -24.408 1.00 47.72 74 VAL A C 1
ATOM 580 O O . VAL A 1 74 ? 21.829 6.752 -24.667 1.00 47.72 74 VAL A O 1
ATOM 583 N N . SER A 1 75 ? 21.408 8.726 -23.741 1.00 51.12 75 SER A N 1
ATOM 584 C CA . SER A 1 75 ? 22.841 9.007 -23.507 1.00 51.12 75 SER A CA 1
ATOM 585 C C . SER A 1 75 ? 23.441 8.436 -22.212 1.00 51.12 75 SER A C 1
ATOM 587 O O . SER A 1 75 ? 24.661 8.471 -22.066 1.00 51.12 75 SER A O 1
ATOM 589 N N . ASN A 1 76 ? 22.643 7.890 -21.280 1.00 57.41 76 ASN A N 1
ATOM 590 C CA . ASN A 1 76 ? 23.171 7.315 -20.029 1.00 57.41 76 ASN A CA 1
ATOM 591 C C . ASN A 1 76 ? 22.294 6.169 -19.473 1.00 57.41 76 ASN A C 1
ATOM 593 O O . ASN A 1 76 ? 21.724 6.260 -18.382 1.00 57.41 76 ASN A O 1
ATOM 597 N N . ASP A 1 77 ? 22.186 5.092 -20.257 1.00 69.19 77 ASP A N 1
ATOM 598 C CA . ASP A 1 77 ? 21.283 3.942 -20.060 1.00 69.19 77 ASP A CA 1
ATOM 599 C C . ASP A 1 77 ? 21.311 3.355 -18.633 1.00 69.19 77 ASP A C 1
ATOM 601 O O . ASP A 1 77 ? 20.269 3.167 -18.004 1.00 69.19 77 ASP A O 1
ATOM 605 N N . LEU A 1 78 ? 22.502 3.175 -18.048 1.00 73.88 78 LEU A N 1
ATOM 606 C CA . LEU A 1 78 ? 22.634 2.621 -16.696 1.00 73.88 78 LEU A CA 1
ATOM 607 C C . LEU A 1 78 ? 22.103 3.567 -15.607 1.00 73.88 78 LEU A C 1
ATOM 609 O O . LEU A 1 78 ? 21.414 3.126 -14.688 1.00 73.88 78 LEU A O 1
ATOM 613 N N . THR A 1 79 ? 22.406 4.864 -15.702 1.00 75.44 79 THR A N 1
ATOM 614 C CA . THR A 1 79 ? 21.939 5.868 -14.734 1.00 75.44 79 THR A CA 1
ATOM 615 C C . THR A 1 79 ? 20.421 5.985 -14.782 1.00 75.44 79 THR A C 1
ATOM 617 O O . THR A 1 79 ? 19.769 5.950 -13.740 1.00 75.44 79 THR A O 1
ATOM 620 N N . ASN A 1 80 ? 19.849 6.057 -15.987 1.00 75.81 80 ASN A N 1
ATOM 621 C CA . ASN A 1 80 ? 18.403 6.158 -16.178 1.00 75.81 80 ASN A CA 1
ATOM 622 C C . ASN A 1 80 ? 17.679 4.921 -15.657 1.00 75.81 80 ASN A C 1
ATOM 624 O O . ASN A 1 80 ? 16.644 5.046 -15.003 1.00 75.81 80 ASN A O 1
ATOM 628 N N . LYS A 1 81 ? 18.257 3.740 -15.870 1.00 83.00 81 LYS A N 1
ATOM 629 C CA . LYS A 1 81 ? 17.738 2.491 -15.331 1.00 83.00 81 LYS A CA 1
ATOM 630 C C . LYS A 1 81 ? 17.758 2.456 -13.804 1.00 83.00 81 LYS A C 1
ATOM 632 O O . LYS A 1 81 ? 16.719 2.204 -13.206 1.00 83.00 81 LYS A O 1
ATOM 637 N N . ILE A 1 82 ? 18.893 2.759 -13.166 1.00 84.25 82 ILE A N 1
ATOM 638 C CA . ILE A 1 82 ? 18.996 2.774 -11.694 1.00 84.25 82 ILE A CA 1
ATOM 639 C C . ILE A 1 82 ? 18.009 3.782 -11.101 1.00 84.25 82 ILE A C 1
ATOM 641 O O . ILE A 1 82 ? 17.300 3.473 -10.148 1.00 84.25 82 ILE A O 1
ATOM 645 N N . VAL A 1 83 ? 17.930 4.985 -11.673 1.00 84.44 83 VAL A N 1
ATOM 646 C CA . VAL A 1 83 ? 16.986 6.016 -11.227 1.00 84.44 83 VAL A CA 1
ATOM 647 C C . VAL A 1 83 ? 15.546 5.521 -11.358 1.00 84.44 83 VAL A C 1
ATOM 649 O O . VAL A 1 83 ? 14.773 5.636 -10.412 1.00 84.44 83 VAL A O 1
ATOM 652 N N . THR A 1 84 ? 15.201 4.921 -12.493 1.00 85.69 84 THR A N 1
ATOM 653 C CA . THR A 1 84 ? 13.870 4.364 -12.752 1.00 85.69 84 THR A CA 1
ATOM 654 C C . THR A 1 84 ? 13.509 3.268 -11.745 1.00 85.69 84 THR A C 1
ATOM 656 O O . THR A 1 84 ? 12.432 3.314 -11.148 1.00 85.69 84 THR A O 1
ATOM 659 N N . GLU A 1 85 ? 14.431 2.337 -11.488 1.00 90.75 85 GLU A N 1
ATOM 660 C CA . GLU A 1 85 ? 14.300 1.276 -10.483 1.00 90.75 85 GLU A CA 1
ATOM 661 C C . GLU A 1 85 ? 14.135 1.834 -9.055 1.00 90.75 85 GLU A C 1
ATOM 663 O O . GLU A 1 85 ? 13.319 1.340 -8.274 1.00 90.75 85 GLU A O 1
ATOM 668 N N . LEU A 1 86 ? 14.851 2.904 -8.703 1.00 90.62 86 LEU A N 1
ATOM 669 C CA . LEU A 1 86 ? 14.712 3.560 -7.400 1.00 90.62 86 LEU A CA 1
ATOM 670 C C . LEU A 1 86 ? 13.370 4.283 -7.257 1.00 90.62 86 LEU A C 1
ATOM 672 O O . LEU A 1 86 ? 12.741 4.208 -6.199 1.00 90.62 86 LEU A O 1
ATOM 676 N N . ILE A 1 87 ? 12.912 4.963 -8.310 1.00 90.00 87 ILE A N 1
ATOM 677 C CA . ILE A 1 87 ? 11.640 5.691 -8.294 1.00 90.00 87 ILE A CA 1
ATOM 678 C C . ILE A 1 87 ? 10.476 4.716 -8.111 1.00 90.00 87 ILE A C 1
ATOM 680 O O . ILE A 1 87 ? 9.631 4.953 -7.249 1.00 90.00 87 ILE A O 1
ATOM 684 N N . ILE A 1 88 ? 10.436 3.604 -8.857 1.00 91.62 88 ILE A N 1
ATOM 685 C CA . ILE A 1 88 ? 9.364 2.608 -8.695 1.00 91.62 88 ILE A CA 1
ATOM 686 C C . ILE A 1 88 ? 9.338 2.039 -7.278 1.00 91.62 88 ILE A C 1
ATOM 688 O O . ILE A 1 88 ? 8.264 1.945 -6.681 1.00 91.62 88 ILE A O 1
ATOM 692 N N . CYS A 1 89 ? 10.509 1.731 -6.710 1.00 93.94 89 CYS A N 1
ATOM 693 C CA . CYS A 1 89 ? 10.596 1.273 -5.328 1.00 93.94 89 CYS A CA 1
ATOM 694 C C . CYS A 1 89 ? 10.020 2.322 -4.379 1.00 93.94 89 CYS A C 1
ATOM 696 O O . CYS A 1 89 ? 9.150 2.005 -3.573 1.00 93.94 89 CYS A O 1
ATOM 698 N N . ARG A 1 90 ? 10.419 3.590 -4.531 1.00 93.81 90 ARG A N 1
ATOM 699 C CA . ARG A 1 90 ? 9.946 4.666 -3.659 1.00 93.81 90 ARG A CA 1
ATOM 700 C C . ARG A 1 90 ? 8.441 4.903 -3.772 1.00 93.81 90 ARG A C 1
ATOM 702 O O . ARG A 1 90 ? 7.804 5.137 -2.750 1.00 93.81 90 ARG A O 1
ATOM 709 N N . ILE A 1 91 ? 7.862 4.819 -4.970 1.00 91.56 91 ILE A N 1
ATOM 710 C CA . ILE A 1 91 ? 6.413 4.970 -5.177 1.00 91.56 91 ILE A CA 1
ATOM 711 C C . ILE A 1 91 ? 5.649 3.852 -4.460 1.00 91.56 91 ILE A C 1
ATOM 713 O O . ILE A 1 91 ? 4.699 4.129 -3.725 1.00 91.56 91 ILE A O 1
ATOM 717 N N . VAL A 1 92 ? 6.058 2.596 -4.663 1.00 94.19 92 VAL A N 1
ATOM 718 C CA . VAL A 1 92 ? 5.401 1.434 -4.048 1.00 94.19 92 VAL A CA 1
ATOM 719 C C . VAL A 1 92 ? 5.546 1.471 -2.525 1.00 94.19 92 VAL A C 1
ATOM 721 O O . VAL A 1 92 ? 4.563 1.270 -1.814 1.00 94.19 92 VAL A O 1
ATOM 724 N N . ASP A 1 93 ? 6.734 1.799 -2.019 1.00 93.75 93 ASP A N 1
ATOM 725 C CA . ASP A 1 93 ? 6.999 1.899 -0.581 1.00 93.75 93 ASP A CA 1
ATOM 726 C C . ASP A 1 93 ? 6.190 3.028 0.064 1.00 93.75 93 ASP A C 1
ATOM 728 O O . ASP A 1 93 ? 5.628 2.851 1.146 1.00 93.75 93 ASP A O 1
ATOM 732 N N . ASN A 1 94 ? 6.071 4.174 -0.617 1.00 93.19 94 ASN A N 1
ATOM 733 C CA . ASN A 1 94 ? 5.241 5.284 -0.156 1.00 93.19 94 ASN A CA 1
ATOM 734 C C . ASN A 1 94 ? 3.766 4.867 -0.051 1.00 93.19 94 ASN A C 1
ATOM 736 O O . ASN A 1 94 ? 3.101 5.176 0.935 1.00 93.19 94 ASN A O 1
ATOM 740 N N . PHE A 1 95 ? 3.259 4.100 -1.019 1.00 93.81 95 PHE A N 1
ATOM 741 C CA . PHE A 1 95 ? 1.901 3.560 -0.952 1.00 93.81 95 PHE A CA 1
ATOM 742 C C . PHE A 1 95 ? 1.712 2.569 0.208 1.00 93.81 95 PHE A C 1
ATOM 744 O O . PHE A 1 95 ? 0.718 2.643 0.928 1.00 93.81 95 PHE A O 1
ATOM 751 N N . GLN A 1 96 ? 2.662 1.660 0.436 1.00 92.88 96 GLN A N 1
ATOM 752 C CA . GLN A 1 96 ? 2.598 0.721 1.565 1.00 92.88 96 GLN A CA 1
ATOM 753 C C . GLN A 1 96 ? 2.649 1.443 2.923 1.00 92.88 96 GLN A C 1
ATOM 755 O O . GLN A 1 96 ? 1.945 1.060 3.865 1.00 92.88 96 GLN A O 1
ATOM 760 N N . CYS A 1 97 ? 3.435 2.519 3.012 1.00 92.56 97 CYS A N 1
ATOM 761 C CA . CYS A 1 97 ? 3.475 3.399 4.174 1.00 92.56 97 CYS A CA 1
ATOM 762 C C . CYS A 1 97 ? 2.126 4.101 4.388 1.00 92.56 97 CYS A C 1
ATOM 764 O O . CYS A 1 97 ? 1.556 3.999 5.473 1.00 92.56 97 CYS A O 1
ATOM 766 N N . TYR A 1 98 ? 1.570 4.719 3.339 1.00 94.19 98 TYR A N 1
ATOM 767 C CA . TYR A 1 98 ? 0.242 5.343 3.354 1.00 94.19 98 TYR A CA 1
ATOM 768 C C . TYR A 1 98 ? -0.825 4.402 3.910 1.00 94.19 98 TYR A C 1
ATOM 770 O O . TYR A 1 98 ? -1.590 4.765 4.799 1.00 94.19 98 TYR A O 1
ATOM 778 N N . ILE A 1 99 ? -0.858 3.171 3.412 1.00 93.38 99 ILE A N 1
ATOM 779 C CA . ILE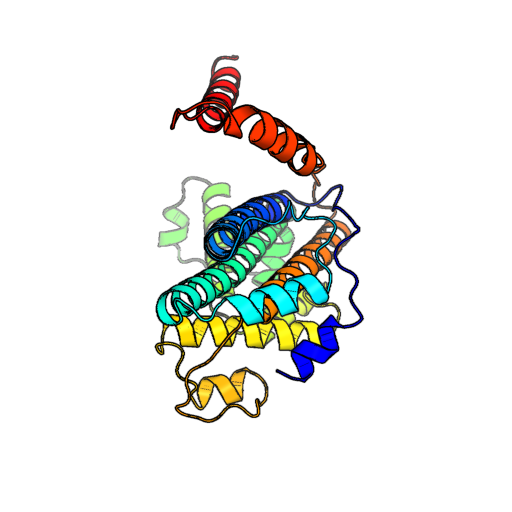 A 1 99 ? -1.824 2.167 3.835 1.00 93.38 99 ILE A CA 1
ATOM 780 C C . ILE A 1 99 ? -1.671 1.824 5.322 1.00 93.38 99 ILE A C 1
ATOM 782 O O . ILE A 1 99 ? -2.668 1.719 6.039 1.00 93.38 99 ILE A O 1
ATOM 786 N N . SER A 1 100 ? -0.433 1.682 5.798 1.00 91.75 100 SER A N 1
ATOM 787 C CA . SER A 1 100 ? -0.143 1.426 7.213 1.00 91.75 100 SER A CA 1
ATOM 788 C C . SER A 1 100 ? -0.622 2.588 8.089 1.00 91.75 100 SER A C 1
ATOM 790 O O . SER A 1 100 ? -1.308 2.368 9.085 1.00 91.75 100 SER A O 1
ATOM 792 N N . GLN A 1 101 ? -0.348 3.824 7.663 1.00 93.12 101 GLN A N 1
ATOM 793 C CA . GLN A 1 101 ? -0.791 5.045 8.339 1.00 93.12 101 GLN A CA 1
ATOM 794 C C . GLN A 1 101 ? -2.316 5.203 8.322 1.00 93.12 101 GLN A C 1
ATOM 796 O O . GLN A 1 101 ? -2.900 5.617 9.321 1.00 93.12 101 GLN A O 1
ATOM 801 N N . LEU A 1 102 ? -2.986 4.850 7.221 1.00 93.81 102 LEU A N 1
ATOM 802 C CA . LEU A 1 102 ? -4.444 4.868 7.136 1.00 93.81 102 LEU A CA 1
ATOM 803 C C . LEU A 1 102 ? -5.056 3.876 8.128 1.00 93.81 102 LEU A C 1
ATOM 805 O O . LEU A 1 102 ? -5.983 4.232 8.850 1.00 93.81 102 LEU A O 1
ATOM 809 N N . LEU A 1 103 ? -4.542 2.644 8.183 1.00 92.25 103 LEU A N 1
ATOM 810 C CA . LEU A 1 103 ? -5.011 1.631 9.131 1.00 92.25 103 LEU A CA 1
ATOM 811 C C . LEU A 1 103 ? -4.800 2.074 10.577 1.00 92.25 103 LEU A C 1
ATOM 813 O O . LEU A 1 103 ? -5.710 1.955 11.394 1.00 92.25 103 LEU A O 1
ATOM 817 N N . GLU A 1 104 ? -3.629 2.630 10.879 1.00 91.88 104 GLU A N 1
ATOM 818 C CA . GLU A 1 104 ? -3.341 3.214 12.184 1.00 91.88 104 GLU A CA 1
ATOM 819 C C . GLU A 1 104 ? -4.354 4.306 12.535 1.00 91.88 104 GLU A C 1
ATOM 821 O O . GLU A 1 104 ? -4.947 4.296 13.616 1.00 91.88 104 GLU A O 1
ATOM 826 N N . PHE A 1 105 ? -4.611 5.215 11.595 1.00 92.88 105 PHE A N 1
ATOM 827 C CA . PHE A 1 105 ? -5.556 6.305 11.777 1.00 92.88 105 PHE A CA 1
ATOM 828 C C . PHE A 1 105 ? -6.986 5.793 11.994 1.00 92.88 105 PHE A C 1
ATOM 830 O O . PHE A 1 105 ? -7.678 6.278 12.892 1.00 92.88 105 PHE A O 1
ATOM 837 N N . VAL A 1 106 ? -7.414 4.771 11.248 1.00 91.69 106 VAL A N 1
ATOM 838 C CA . VAL A 1 106 ? -8.713 4.108 11.434 1.00 91.69 106 VAL A CA 1
ATOM 839 C C . VAL A 1 106 ? -8.805 3.476 12.822 1.00 91.69 106 VAL A C 1
ATOM 841 O O . VAL A 1 106 ? -9.745 3.776 13.556 1.00 91.69 106 VAL A O 1
ATOM 844 N N . PHE A 1 107 ? -7.826 2.661 13.229 1.00 90.25 107 PHE A N 1
ATOM 845 C CA . PHE A 1 107 ? -7.863 1.978 14.526 1.00 90.25 107 PHE A CA 1
ATOM 846 C C . PHE A 1 107 ? -7.837 2.955 15.702 1.00 90.25 107 PHE A C 1
ATOM 848 O O . PHE A 1 107 ? -8.555 2.749 16.680 1.00 90.25 107 PHE A O 1
ATOM 855 N N . ARG A 1 108 ? -7.072 4.048 15.604 1.00 88.69 108 ARG A N 1
ATOM 856 C CA . ARG A 1 108 ? -7.019 5.087 16.642 1.00 88.69 108 ARG A CA 1
ATOM 857 C C . ARG A 1 108 ? -8.337 5.855 16.774 1.00 88.69 108 ARG A C 1
ATOM 859 O O . ARG A 1 108 ? -8.748 6.147 17.893 1.00 88.69 108 ARG A O 1
ATOM 866 N N . ASN A 1 109 ? -9.012 6.157 15.661 1.00 88.88 109 ASN A N 1
ATOM 867 C CA . ASN A 1 109 ? -10.289 6.885 15.673 1.00 88.88 109 ASN A CA 1
ATOM 868 C C . ASN A 1 109 ? -11.503 5.982 15.953 1.00 88.88 109 ASN A C 1
ATOM 870 O O . ASN A 1 109 ? -12.542 6.474 16.394 1.00 88.88 109 ASN A O 1
ATOM 874 N N . LYS A 1 110 ? -11.391 4.675 15.689 1.00 88.06 110 LYS A N 1
ATOM 875 C CA . LYS A 1 110 ? -12.451 3.671 15.861 1.00 88.06 110 LYS A CA 1
ATOM 876 C C . LYS A 1 110 ? -11.883 2.409 16.506 1.00 88.06 110 LYS A C 1
ATOM 878 O O . LYS A 1 110 ? -11.676 1.404 15.825 1.00 88.06 110 LYS A O 1
ATOM 883 N N . LYS A 1 111 ? -11.617 2.438 17.816 1.00 83.56 111 LYS A N 1
ATOM 884 C CA . LYS A 1 111 ? -10.961 1.334 18.552 1.00 83.56 111 LYS A CA 1
ATOM 885 C C . LYS A 1 111 ? -11.675 -0.019 18.366 1.00 83.56 111 LYS A C 1
ATOM 887 O O . LYS A 1 111 ? -11.031 -1.064 18.311 1.00 83.56 111 LYS A O 1
ATOM 892 N N . GLU A 1 112 ? -12.994 -0.013 18.184 1.00 81.75 112 GLU A N 1
ATOM 893 C CA . GLU A 1 112 ? -13.824 -1.187 17.897 1.00 81.75 112 GLU A CA 1
ATOM 894 C C . GLU A 1 112 ? -13.471 -1.899 16.579 1.00 81.75 112 GLU A C 1
ATOM 896 O O . GLU A 1 112 ? -13.689 -3.108 16.445 1.00 81.75 112 GLU A O 1
ATOM 901 N N . THR A 1 113 ? -12.888 -1.180 15.614 1.00 83.56 113 THR A N 1
ATOM 902 C CA . THR A 1 113 ? -12.438 -1.757 14.339 1.00 83.56 113 THR A CA 1
ATOM 903 C C . THR A 1 113 ? -11.191 -2.614 14.512 1.00 83.56 113 THR A C 1
ATOM 905 O O . THR A 1 113 ? -11.049 -3.603 13.798 1.00 83.56 113 THR A O 1
ATOM 908 N N . LEU A 1 114 ? -10.344 -2.332 15.513 1.00 81.75 114 LEU A N 1
ATOM 909 C CA . LEU A 1 114 ? -9.219 -3.204 15.855 1.00 81.75 114 LEU A CA 1
ATOM 910 C C . LEU A 1 114 ? -9.725 -4.569 16.336 1.00 81.75 114 LEU A C 1
ATOM 912 O O . LEU A 1 114 ? -9.245 -5.596 15.871 1.00 81.75 114 LEU A O 1
ATOM 916 N N . LEU A 1 115 ? -10.755 -4.585 17.189 1.00 73.56 115 LEU A N 1
ATOM 917 C CA . LEU A 1 115 ? -11.386 -5.821 17.672 1.00 73.56 115 LEU A CA 1
ATOM 918 C C . LEU A 1 115 ? -12.076 -6.602 16.545 1.00 73.56 115 LEU A C 1
ATOM 920 O O . LEU A 1 115 ? -12.078 -7.831 16.535 1.00 73.56 115 LEU A O 1
ATOM 924 N N . ALA A 1 116 ? -12.681 -5.901 15.583 1.00 71.00 116 ALA A N 1
ATOM 925 C CA . ALA A 1 116 ? -13.225 -6.539 14.385 1.00 71.00 116 ALA A CA 1
ATOM 926 C C . ALA A 1 116 ? -12.110 -7.126 13.499 1.00 71.00 116 ALA A C 1
ATOM 928 O O . ALA A 1 116 ? -12.257 -8.228 12.973 1.00 71.00 116 ALA A O 1
ATOM 929 N N . ALA A 1 117 ? -10.982 -6.424 13.381 1.00 71.94 117 ALA A N 1
ATOM 930 C CA . ALA A 1 117 ? -9.823 -6.828 12.597 1.00 71.94 117 ALA A CA 1
ATOM 931 C C . ALA A 1 117 ? -9.037 -8.003 13.196 1.00 71.94 117 ALA A C 1
ATOM 933 O O . ALA A 1 117 ? -8.351 -8.711 12.450 1.00 71.94 117 ALA A O 1
ATOM 934 N N . THR A 1 118 ? -9.096 -8.207 14.511 1.00 68.00 118 THR A N 1
ATOM 935 C CA . THR A 1 118 ? -8.401 -9.294 15.216 1.00 68.00 118 THR A CA 1
ATOM 936 C C . THR A 1 118 ? -9.237 -10.557 15.390 1.00 68.00 118 THR A C 1
ATOM 938 O O . THR A 1 118 ? -8.662 -11.602 15.657 1.00 68.00 118 THR A O 1
ATOM 941 N N . GLY A 1 119 ? -10.559 -10.499 15.206 1.00 60.41 119 GLY A N 1
ATOM 942 C CA . GLY A 1 119 ? -11.418 -11.676 15.332 1.00 60.41 119 GLY A CA 1
ATOM 943 C C . GLY A 1 119 ? -11.360 -12.612 14.119 1.00 60.41 119 GLY A C 1
ATOM 944 O O . GLY A 1 119 ? -11.560 -12.183 12.978 1.00 60.41 119 GLY A O 1
ATOM 945 N N . ASP A 1 120 ? -11.218 -13.915 14.366 1.00 55.28 120 ASP A N 1
ATOM 946 C CA . ASP A 1 120 ? -11.194 -14.977 13.341 1.00 55.28 120 ASP A CA 1
ATOM 947 C C . ASP A 1 120 ? -12.588 -15.338 12.791 1.00 55.28 120 ASP A C 1
ATOM 949 O O . ASP A 1 120 ? -12.757 -16.297 12.042 1.00 55.28 120 ASP A O 1
ATOM 953 N N . GLY A 1 121 ? -13.624 -14.582 13.171 1.00 51.72 121 GLY A N 1
ATOM 954 C CA . GLY A 1 121 ? -15.013 -14.804 12.752 1.00 51.72 121 GLY A CA 1
ATOM 955 C C . GLY A 1 121 ? -15.693 -16.026 13.386 1.00 51.72 121 GLY A C 1
ATOM 956 O O . GLY A 1 121 ? -16.895 -16.189 13.208 1.00 51.72 121 GLY A O 1
ATOM 957 N N . LYS A 1 122 ? -14.955 -16.858 14.136 1.00 47.72 122 LYS A N 1
ATOM 958 C CA . LYS A 1 122 ? -15.446 -18.099 14.768 1.00 47.72 122 LYS A CA 1
ATOM 959 C C . LYS A 1 122 ? -15.617 -18.025 16.293 1.00 47.72 122 LYS A C 1
ATOM 961 O O . LYS A 1 122 ? -16.305 -18.868 16.855 1.00 47.72 122 LYS A O 1
ATOM 966 N N . SER A 1 123 ? -15.041 -17.014 16.941 1.00 46.09 123 SER A N 1
ATOM 967 C CA . SER A 1 123 ? -14.998 -16.856 18.403 1.00 46.09 123 SER A CA 1
ATOM 968 C C . SER A 1 123 ? -15.311 -15.404 18.795 1.00 46.09 123 SER A C 1
ATOM 970 O O . SER A 1 123 ? -15.188 -14.519 17.937 1.00 46.09 123 SER A O 1
ATOM 972 N N . PRO A 1 124 ? -15.718 -15.117 20.053 1.00 47.56 124 PRO A N 1
ATOM 973 C CA . PRO A 1 124 ? -15.805 -13.740 20.546 1.00 47.56 124 PRO A CA 1
ATOM 974 C C . PRO A 1 124 ? -14.510 -12.979 20.228 1.00 47.56 124 PRO A C 1
ATOM 976 O O . PRO A 1 124 ? -13.442 -13.579 20.186 1.00 47.56 124 PRO A O 1
ATOM 979 N N . LYS A 1 125 ? -14.615 -11.673 19.944 1.00 64.00 125 LYS A N 1
ATOM 980 C CA . LYS A 1 125 ? -13.510 -10.795 19.508 1.00 64.00 125 LYS A CA 1
ATOM 981 C C . LYS A 1 125 ? -12.435 -10.665 20.601 1.00 64.00 125 LYS A C 1
ATOM 983 O O . LYS A 1 125 ? -12.382 -9.659 21.302 1.00 64.00 125 LYS A O 1
ATOM 988 N N . THR A 1 126 ? -11.618 -11.695 20.778 1.00 62.44 126 THR A N 1
ATOM 989 C CA . THR A 1 126 ? -10.592 -11.794 21.816 1.00 62.44 126 THR A CA 1
ATOM 990 C C . THR A 1 126 ? -9.215 -11.703 21.184 1.00 62.44 126 THR A C 1
ATOM 992 O O . THR A 1 126 ? -8.938 -12.349 20.178 1.00 62.44 126 THR A O 1
ATOM 995 N N . VAL A 1 127 ? -8.348 -10.891 21.782 1.00 73.12 127 VAL A N 1
ATOM 996 C CA . VAL A 1 127 ? -6.927 -10.833 21.438 1.00 73.12 127 VAL A CA 1
ATOM 997 C C . VAL A 1 127 ? -6.177 -11.558 22.541 1.00 73.12 127 VAL A C 1
ATOM 999 O O . VAL A 1 127 ? -6.224 -11.132 23.693 1.00 73.12 127 VAL A O 1
ATOM 1002 N N . GLU A 1 128 ? -5.513 -12.658 22.200 1.00 77.62 128 GLU A N 1
ATOM 1003 C CA . GLU A 1 128 ? -4.663 -13.377 23.145 1.00 77.62 128 GLU A CA 1
ATOM 1004 C C . GLU A 1 128 ? -3.326 -12.648 23.304 1.00 77.62 128 GLU A C 1
ATOM 1006 O O . GLU A 1 128 ? -2.642 -12.327 22.326 1.00 77.62 128 GLU A O 1
ATOM 1011 N N . ILE A 1 129 ? -2.973 -12.350 24.552 1.00 83.00 129 ILE A N 1
ATOM 1012 C CA . ILE A 1 129 ? -1.738 -11.662 24.927 1.00 83.00 129 ILE A CA 1
ATOM 1013 C C . ILE A 1 129 ? -1.144 -12.439 26.092 1.00 83.00 129 ILE A C 1
ATOM 1015 O O . ILE A 1 129 ? -1.846 -12.756 27.054 1.00 83.00 129 ILE A O 1
ATOM 1019 N N . ASP A 1 130 ? 0.144 -12.763 26.007 1.00 87.44 130 ASP A N 1
ATOM 1020 C CA . ASP A 1 130 ? 0.826 -13.415 27.115 1.00 87.44 130 ASP A CA 1
ATOM 1021 C C . ASP A 1 130 ? 0.919 -12.468 28.328 1.00 87.44 130 ASP A C 1
ATOM 1023 O O . ASP A 1 130 ? 1.039 -11.247 28.196 1.00 87.44 130 ASP A O 1
ATOM 1027 N N . LEU A 1 131 ? 0.849 -13.032 29.537 1.00 86.12 131 LEU A N 1
ATOM 1028 C CA . LEU A 1 131 ? 0.850 -12.233 30.767 1.00 86.12 131 LEU A CA 1
ATOM 1029 C C . LEU A 1 131 ? 2.129 -11.399 30.911 1.00 86.12 131 LEU A C 1
ATOM 1031 O O . LEU A 1 131 ? 2.080 -10.294 31.442 1.00 86.12 131 LEU A O 1
ATOM 1035 N N . LYS A 1 132 ? 3.268 -11.890 30.411 1.00 90.94 132 LYS A N 1
ATOM 1036 C CA . LYS A 1 132 ? 4.548 -11.172 30.475 1.00 90.94 132 LYS A CA 1
ATOM 1037 C C . LYS A 1 132 ? 4.494 -9.862 29.682 1.00 90.94 132 LYS A C 1
ATOM 1039 O O . LYS A 1 132 ? 4.957 -8.837 30.166 1.00 90.94 132 LYS A O 1
ATOM 1044 N N . THR A 1 133 ? 3.906 -9.903 28.496 1.00 87.44 133 THR A N 1
ATOM 1045 C CA . THR A 1 133 ? 3.663 -8.770 27.610 1.00 87.44 133 THR A CA 1
ATOM 1046 C C . THR A 1 133 ? 2.617 -7.854 28.227 1.00 87.44 133 THR A C 1
ATOM 1048 O O . THR A 1 133 ? 2.836 -6.649 28.278 1.00 87.44 133 THR A O 1
ATOM 1051 N N . LEU A 1 134 ? 1.533 -8.396 28.793 1.00 89.31 134 LEU A N 1
ATOM 1052 C CA . LEU A 1 134 ? 0.524 -7.594 29.489 1.00 89.31 134 LEU A CA 1
ATOM 1053 C C . LEU A 1 134 ? 1.125 -6.765 30.637 1.00 89.31 134 LEU A C 1
ATOM 1055 O O . LEU A 1 134 ? 0.877 -5.567 30.713 1.00 89.31 134 LEU A O 1
ATOM 1059 N N . PHE A 1 135 ? 1.951 -7.380 31.489 1.00 90.94 135 PHE A N 1
ATOM 1060 C CA . PHE A 1 135 ? 2.611 -6.699 32.609 1.00 90.94 135 PHE A CA 1
ATOM 1061 C C . PHE A 1 135 ? 3.789 -5.807 32.191 1.00 90.94 135 PHE A C 1
ATOM 1063 O O . PHE A 1 135 ? 4.331 -5.095 33.032 1.00 90.94 135 PHE A O 1
ATOM 1070 N N . SER A 1 136 ? 4.203 -5.836 30.919 1.00 91.56 136 SER A N 1
ATOM 1071 C CA . SER A 1 136 ? 5.277 -4.968 30.420 1.00 91.56 136 SER A CA 1
ATOM 1072 C C . SER A 1 136 ? 4.818 -3.540 30.101 1.00 91.56 136 SER A C 1
ATOM 1074 O O . SER A 1 136 ? 5.664 -2.667 29.922 1.00 91.56 136 SER A O 1
ATOM 1076 N N . PHE A 1 137 ? 3.504 -3.295 30.053 1.00 93.31 137 PHE A N 1
ATOM 1077 C CA . PHE A 1 137 ? 2.924 -1.980 29.781 1.00 93.31 137 PHE A CA 1
ATOM 1078 C C . PHE A 1 137 ? 2.425 -1.311 31.058 1.00 93.31 137 PHE A C 1
ATOM 1080 O O . PHE A 1 137 ? 1.808 -1.949 31.911 1.00 93.31 137 PHE A O 1
ATOM 1087 N N . ASN A 1 138 ? 2.641 -0.001 31.159 1.00 89.94 138 ASN A N 1
ATOM 1088 C CA . ASN A 1 138 ? 2.217 0.788 32.314 1.00 89.94 138 ASN A CA 1
ATOM 1089 C C . ASN A 1 138 ? 0.776 1.283 32.168 1.00 89.94 138 ASN A C 1
ATOM 1091 O O . ASN A 1 138 ? 0.117 1.591 33.161 1.00 89.94 138 ASN A O 1
ATOM 1095 N N . THR A 1 139 ? 0.282 1.386 30.930 1.00 92.81 139 THR A N 1
ATOM 1096 C CA . THR A 1 139 ? -1.055 1.906 30.634 1.00 92.81 139 THR A CA 1
ATOM 1097 C C . THR A 1 139 ? -1.785 1.068 29.588 1.00 92.81 139 THR A C 1
ATOM 1099 O O . THR A 1 139 ? -1.187 0.415 28.732 1.00 92.81 139 THR A O 1
ATOM 1102 N N . MET A 1 140 ? -3.119 1.129 29.621 1.00 87.94 140 MET A N 1
ATOM 1103 C CA . MET A 1 140 ? -3.956 0.493 28.599 1.00 87.94 140 MET A CA 1
ATOM 1104 C C . MET A 1 140 ? -3.760 1.107 27.208 1.00 87.94 140 MET A C 1
ATOM 1106 O O . MET A 1 140 ? -3.926 0.407 26.211 1.00 87.94 140 MET A O 1
ATOM 1110 N N . ASP A 1 141 ? -3.394 2.389 27.125 1.00 87.75 141 ASP A N 1
ATOM 1111 C CA . ASP A 1 141 ? -3.119 3.049 25.848 1.00 87.75 141 ASP A CA 1
ATOM 1112 C C . ASP A 1 141 ? -1.789 2.583 25.237 1.00 87.75 141 ASP A C 1
ATOM 1114 O O . ASP A 1 141 ? -1.722 2.376 24.026 1.00 87.75 141 ASP A O 1
ATOM 1118 N N . GLU A 1 142 ? -0.755 2.334 26.049 1.00 89.44 142 GLU A N 1
ATOM 1119 C CA . GLU A 1 142 ? 0.492 1.700 25.588 1.00 89.44 142 GLU A CA 1
ATOM 1120 C C . GLU A 1 142 ? 0.230 0.304 25.019 1.00 89.44 142 GLU A C 1
ATOM 1122 O O . GLU A 1 142 ? 0.664 -0.004 23.907 1.00 89.44 142 GLU A O 1
ATOM 1127 N N . LEU A 1 143 ? -0.550 -0.512 25.737 1.00 89.75 143 LEU A N 1
ATOM 1128 C CA . LEU A 1 143 ? -0.946 -1.829 25.250 1.00 89.75 143 LEU A CA 1
ATOM 1129 C C . LEU A 1 143 ? -1.740 -1.723 23.941 1.00 89.75 143 LEU A C 1
ATOM 1131 O O . LEU A 1 143 ? -1.499 -2.479 23.001 1.00 89.75 143 LEU A O 1
ATOM 1135 N N . PHE A 1 144 ? -2.681 -0.782 23.854 1.00 88.00 144 PHE A N 1
ATOM 1136 C CA . PHE A 1 144 ? -3.463 -0.566 22.641 1.00 88.00 144 PHE A CA 1
ATOM 1137 C C . PHE A 1 144 ? -2.575 -0.183 21.449 1.00 88.00 144 PHE A C 1
ATOM 1139 O O . PHE A 1 144 ? -2.731 -0.756 20.371 1.00 88.00 144 PHE A O 1
ATOM 1146 N N . ASN A 1 145 ? -1.619 0.730 21.640 1.00 88.62 145 ASN A N 1
ATOM 1147 C CA . ASN A 1 145 ? -0.664 1.126 20.601 1.00 88.62 145 ASN A CA 1
ATOM 1148 C C . ASN A 1 145 ? 0.161 -0.068 20.119 1.00 88.62 145 ASN A C 1
ATOM 1150 O O . ASN A 1 145 ? 0.252 -0.303 18.915 1.00 88.62 145 ASN A O 1
ATOM 1154 N N . TYR A 1 146 ? 0.662 -0.878 21.050 1.00 90.31 146 TYR A N 1
ATOM 1155 C CA . TYR A 1 146 ? 1.370 -2.110 20.721 1.00 90.31 146 TYR A CA 1
ATOM 1156 C C . TYR A 1 146 ? 0.511 -3.069 19.881 1.00 90.31 146 TYR A C 1
ATOM 1158 O O . TYR A 1 146 ? 0.985 -3.641 18.898 1.00 90.31 146 TYR A O 1
ATOM 1166 N N . LEU A 1 147 ? -0.771 -3.239 20.222 1.00 89.81 147 LEU A N 1
ATOM 1167 C CA . LEU A 1 147 ? -1.681 -4.097 19.457 1.00 89.81 147 LEU A CA 1
ATOM 1168 C C . LEU A 1 147 ? -1.952 -3.561 18.049 1.00 89.81 147 LEU A C 1
ATOM 1170 O O . LEU A 1 147 ? -2.010 -4.348 17.102 1.00 89.81 147 LEU A O 1
ATOM 1174 N N . VAL A 1 148 ? -2.099 -2.242 17.905 1.00 89.62 148 VAL A N 1
ATOM 1175 C CA . VAL A 1 148 ? -2.244 -1.579 16.603 1.00 89.62 148 VAL A CA 1
ATOM 1176 C C . VAL A 1 148 ? -1.002 -1.819 15.746 1.00 89.62 148 VAL A C 1
ATOM 1178 O O . VAL A 1 148 ? -1.128 -2.318 14.628 1.00 89.62 148 VAL A O 1
ATOM 1181 N N . GLU A 1 149 ? 0.189 -1.552 16.278 1.00 89.88 149 GLU A N 1
ATOM 1182 C CA . GLU A 1 149 ? 1.462 -1.749 15.575 1.00 89.88 149 GLU A CA 1
ATOM 1183 C C . GLU A 1 149 ? 1.670 -3.210 15.174 1.00 89.88 149 GLU A C 1
ATOM 1185 O O . GLU A 1 149 ? 1.950 -3.508 14.011 1.00 89.88 149 GLU A O 1
ATOM 1190 N N . LYS A 1 150 ? 1.452 -4.146 16.106 1.00 89.38 150 LYS A N 1
ATOM 1191 C CA . LYS A 1 150 ? 1.544 -5.587 15.844 1.00 89.38 150 LYS A CA 1
ATOM 1192 C C . LYS A 1 150 ? 0.576 -6.010 14.743 1.00 89.38 150 LYS A C 1
ATOM 1194 O O . LYS A 1 150 ? 0.939 -6.798 13.865 1.00 89.38 150 LYS A O 1
ATOM 1199 N N . LYS A 1 151 ? -0.653 -5.483 14.756 1.00 88.19 151 LYS A N 1
ATOM 1200 C CA . LYS A 1 151 ? -1.651 -5.796 13.732 1.00 88.19 151 LYS A CA 1
ATOM 1201 C C 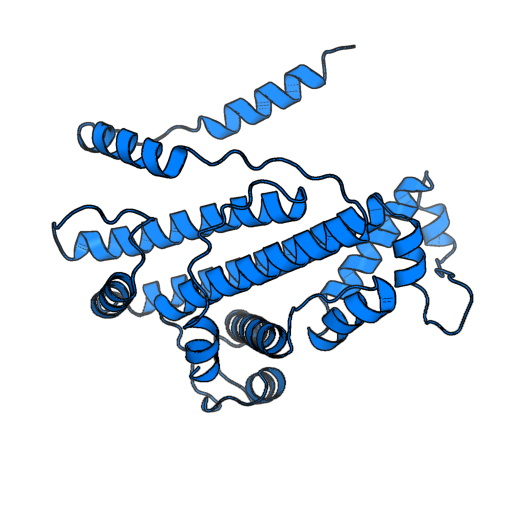. LYS A 1 151 ? -1.242 -5.249 12.371 1.00 88.19 151 LYS A C 1
ATOM 1203 O O . LYS A 1 151 ? -1.270 -6.010 11.407 1.00 88.19 151 LYS A O 1
ATOM 1208 N N . ILE A 1 152 ? -0.842 -3.985 12.287 1.00 89.25 152 ILE A N 1
ATOM 1209 C CA . ILE A 1 152 ? -0.394 -3.361 11.037 1.00 89.25 152 ILE A CA 1
ATOM 1210 C C . ILE A 1 152 ? 0.816 -4.112 10.481 1.00 89.25 152 ILE A C 1
ATOM 1212 O O . ILE A 1 152 ? 0.779 -4.539 9.331 1.00 89.25 152 ILE A O 1
ATOM 1216 N N . SER A 1 153 ? 1.819 -4.391 11.318 1.00 87.75 153 SER A N 1
ATOM 1217 C CA . SER A 1 153 ? 3.000 -5.169 10.935 1.00 87.75 153 SER A CA 1
ATOM 1218 C C . SER A 1 153 ? 2.619 -6.536 10.359 1.00 87.75 153 SER A C 1
ATOM 1220 O O . SER A 1 153 ? 3.097 -6.907 9.290 1.00 87.75 153 SER A O 1
ATOM 1222 N N . SER A 1 154 ? 1.678 -7.253 10.988 1.00 88.00 154 SER A N 1
ATOM 1223 C CA . SER A 1 154 ? 1.200 -8.544 10.470 1.00 88.00 154 SER A CA 1
ATOM 1224 C C . SER A 1 154 ? 0.524 -8.448 9.098 1.00 88.00 154 SER A C 1
ATOM 1226 O O . SER A 1 154 ? 0.532 -9.416 8.339 1.00 88.00 154 SER A O 1
ATOM 1228 N N . LEU A 1 155 ? -0.080 -7.300 8.775 1.00 86.31 155 LEU A N 1
ATOM 1229 C CA . LEU A 1 155 ? -0.741 -7.073 7.495 1.00 86.31 155 LEU A CA 1
ATOM 1230 C C . LEU A 1 155 ? 0.254 -6.677 6.397 1.00 86.31 155 LEU A C 1
ATOM 1232 O O . LEU A 1 155 ? 0.034 -7.044 5.246 1.00 86.31 155 LEU A O 1
ATOM 1236 N N . SER A 1 156 ? 1.360 -6.009 6.738 1.00 79.19 156 SER A N 1
ATOM 1237 C CA . SER A 1 156 ? 2.402 -5.600 5.783 1.00 79.19 156 SER A CA 1
ATOM 1238 C C . SER A 1 156 ? 3.109 -6.774 5.093 1.00 79.19 156 SER A C 1
ATOM 1240 O O . SER A 1 156 ? 3.683 -6.595 4.023 1.00 79.19 156 SER A O 1
ATOM 1242 N N . TYR A 1 157 ? 3.054 -7.977 5.675 1.00 79.31 157 TYR A N 1
ATOM 1243 C CA . TYR A 1 157 ? 3.620 -9.198 5.085 1.00 79.31 157 TYR A CA 1
ATOM 1244 C C . TYR A 1 157 ? 2.643 -9.976 4.194 1.00 79.31 157 TYR A C 1
ATOM 1246 O O . TYR A 1 157 ? 3.030 -10.982 3.597 1.00 79.31 157 TYR A O 1
ATOM 1254 N N . LYS A 1 158 ? 1.378 -9.554 4.118 1.00 85.69 158 LYS A N 1
ATOM 1255 C CA . LYS A 1 158 ? 0.349 -10.272 3.364 1.00 85.69 158 LYS A CA 1
ATOM 1256 C C . LYS A 1 158 ? 0.419 -9.980 1.870 1.00 85.69 158 LYS A C 1
ATOM 1258 O O . LYS A 1 158 ? 0.883 -8.928 1.434 1.00 85.69 158 LYS A O 1
ATOM 1263 N N . SER A 1 159 ? -0.092 -10.917 1.077 1.00 87.00 159 SER A N 1
ATOM 1264 C CA . SER A 1 159 ? -0.332 -10.687 -0.347 1.00 87.00 159 SER A CA 1
ATOM 1265 C C . SER A 1 159 ? -1.401 -9.612 -0.559 1.00 87.00 159 SER A C 1
ATOM 1267 O O . SER A 1 159 ? -2.248 -9.373 0.303 1.00 87.00 159 SER A O 1
ATOM 1269 N N . ILE A 1 160 ? -1.412 -8.988 -1.739 1.00 88.62 160 ILE A N 1
ATOM 1270 C CA . ILE A 1 160 ? -2.418 -7.973 -2.075 1.00 88.62 160 ILE A CA 1
ATOM 1271 C C . ILE A 1 160 ? -3.848 -8.538 -2.064 1.00 88.62 160 ILE A C 1
ATOM 1273 O O . ILE 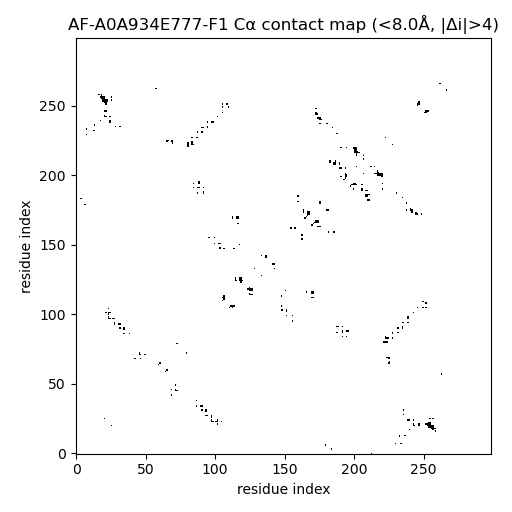A 1 160 ? -4.799 -7.810 -1.791 1.00 88.62 160 ILE A O 1
ATOM 1277 N N . ASP A 1 161 ? -4.005 -9.837 -2.333 1.00 88.44 161 ASP A N 1
ATOM 1278 C CA . ASP A 1 161 ? -5.283 -10.544 -2.287 1.00 88.44 161 ASP A CA 1
ATOM 1279 C C . ASP A 1 161 ? -5.815 -10.646 -0.862 1.00 88.44 161 ASP A C 1
ATOM 1281 O O . ASP A 1 161 ? -6.946 -10.243 -0.580 1.00 88.44 161 ASP A O 1
ATOM 1285 N N . GLU A 1 162 ? -4.979 -11.136 0.050 1.00 89.25 162 GLU A N 1
ATOM 1286 C CA . GLU A 1 162 ? -5.310 -11.217 1.470 1.00 89.25 162 GLU A CA 1
ATOM 1287 C C . GLU A 1 162 ? -5.521 -9.825 2.067 1.00 89.25 162 GLU A C 1
ATOM 1289 O O . GLU A 1 162 ? -6.384 -9.632 2.923 1.00 89.25 162 GLU A O 1
ATOM 1294 N N . PHE A 1 163 ? -4.747 -8.848 1.600 1.00 86.81 163 PHE A N 1
ATOM 1295 C CA . PHE A 1 163 ? -4.846 -7.468 2.035 1.00 86.81 163 PHE A CA 1
ATOM 1296 C C . PHE A 1 163 ? -6.153 -6.815 1.559 1.00 86.81 163 PHE A C 1
ATOM 1298 O O . PHE A 1 163 ? -6.867 -6.205 2.352 1.00 86.81 163 PHE A O 1
ATOM 1305 N N . SER A 1 164 ? -6.540 -7.025 0.298 1.00 91.00 164 SER A N 1
ATOM 1306 C CA . SER A 1 164 ? -7.839 -6.597 -0.236 1.00 91.00 164 SER A CA 1
ATOM 1307 C C . SER A 1 164 ? -9.002 -7.239 0.520 1.00 91.00 164 SER A C 1
ATOM 1309 O O . SER A 1 164 ? -9.965 -6.552 0.854 1.00 91.00 164 SER A O 1
ATOM 1311 N N . SER A 1 165 ? -8.901 -8.541 0.801 1.00 90.69 165 SER A N 1
ATOM 1312 C CA . SER A 1 165 ? -9.935 -9.294 1.524 1.00 90.69 165 SER A CA 1
ATOM 1313 C C . SER A 1 165 ? -10.062 -8.811 2.969 1.00 90.69 165 SER A C 1
ATOM 1315 O O . SER A 1 165 ? -11.152 -8.705 3.514 1.00 90.69 165 SER A O 1
ATOM 1317 N N . PHE A 1 166 ? -8.952 -8.424 3.601 1.00 89.44 166 PHE A N 1
ATOM 1318 C CA . PHE A 1 166 ? -8.988 -7.821 4.930 1.00 89.44 166 PHE A CA 1
ATOM 1319 C C . PHE A 1 166 ? -9.816 -6.523 4.960 1.00 89.44 166 PHE A C 1
ATOM 1321 O O . PHE A 1 166 ? -10.620 -6.332 5.875 1.00 89.44 166 PHE A O 1
ATOM 1328 N N . PHE A 1 167 ? -9.665 -5.651 3.959 1.00 91.19 167 PHE A N 1
ATOM 1329 C CA . PHE A 1 167 ? -10.443 -4.412 3.866 1.00 91.19 167 PHE A CA 1
ATOM 1330 C C . PHE A 1 167 ? -11.941 -4.707 3.713 1.00 91.19 167 PHE A C 1
ATOM 1332 O O . PHE A 1 167 ? -12.752 -4.173 4.477 1.00 91.19 167 PHE A O 1
ATOM 1339 N N . SER A 1 168 ? -12.314 -5.611 2.802 1.00 91.56 168 SER A N 1
ATOM 1340 C CA . SER A 1 168 ? -13.722 -5.968 2.602 1.00 91.56 168 SER A CA 1
ATOM 1341 C C . SER A 1 168 ? -14.322 -6.645 3.831 1.00 91.56 168 SER A C 1
ATOM 1343 O O . SER A 1 168 ? -15.359 -6.209 4.330 1.00 91.56 168 SER A O 1
ATOM 1345 N N . ASP A 1 169 ? -13.651 -7.663 4.361 1.00 89.06 169 ASP A N 1
ATOM 1346 C CA . ASP A 1 169 ? -14.248 -8.595 5.317 1.00 89.06 169 ASP A CA 1
ATOM 1347 C C . ASP A 1 169 ? -14.208 -8.055 6.747 1.00 89.06 169 ASP A C 1
ATOM 1349 O O . ASP A 1 169 ? -15.093 -8.345 7.554 1.00 89.06 169 ASP A O 1
ATOM 1353 N N . LYS A 1 170 ? -13.164 -7.288 7.090 1.00 87.88 170 LYS A N 1
ATOM 1354 C CA . LYS A 1 170 ? -12.937 -6.799 8.459 1.00 87.88 170 LYS A CA 1
ATOM 1355 C C . LYS A 1 170 ? -13.255 -5.322 8.629 1.00 87.88 170 LYS A C 1
ATOM 1357 O O . LYS A 1 170 ? -13.742 -4.937 9.689 1.00 87.88 170 LYS A O 1
ATOM 1362 N N . LEU A 1 171 ? -12.993 -4.504 7.610 1.00 89.19 171 LEU A N 1
ATOM 1363 C CA . LEU A 1 171 ? -13.245 -3.060 7.656 1.00 89.19 171 LEU A CA 1
ATOM 1364 C C . LEU A 1 171 ? -14.552 -2.668 6.950 1.00 89.19 171 LEU A C 1
ATOM 1366 O O . LEU A 1 171 ? -15.092 -1.588 7.194 1.00 89.19 171 LEU A O 1
ATOM 1370 N N . GLY A 1 172 ? -15.113 -3.558 6.128 1.00 89.88 172 GLY A N 1
ATOM 1371 C CA . GLY A 1 172 ? -16.409 -3.360 5.489 1.00 89.88 172 GLY A CA 1
ATOM 1372 C C . GLY A 1 172 ? -16.389 -2.312 4.378 1.00 89.88 172 GLY A C 1
ATOM 1373 O O . GLY A 1 172 ? -17.400 -1.624 4.201 1.00 89.88 172 GLY A O 1
ATOM 1374 N N . PHE A 1 173 ? -15.257 -2.153 3.684 1.00 92.69 173 PHE A N 1
ATOM 1375 C CA . PHE A 1 173 ? -15.132 -1.359 2.458 1.00 92.69 173 PHE A CA 1
ATOM 1376 C C . PHE A 1 173 ? -14.047 -1.936 1.539 1.00 92.69 173 PHE A C 1
ATOM 1378 O O . PHE A 1 173 ? -13.148 -2.627 2.002 1.00 92.69 173 PHE A O 1
ATOM 1385 N N . SER A 1 174 ? -14.118 -1.666 0.235 1.00 94.00 174 SER A N 1
ATOM 1386 C CA . SER A 1 174 ? -13.124 -2.184 -0.715 1.00 94.00 174 SER A CA 1
ATOM 1387 C C . SER A 1 174 ? -11.874 -1.303 -0.776 1.00 94.00 174 SER A C 1
ATOM 1389 O O . SER A 1 174 ? -11.977 -0.075 -0.821 1.00 94.00 174 SER A O 1
ATOM 1391 N N . LEU A 1 175 ? -10.697 -1.928 -0.844 1.00 92.56 175 LEU A N 1
ATOM 1392 C CA . LEU A 1 175 ? -9.436 -1.232 -1.113 1.00 92.56 175 LEU A CA 1
ATOM 1393 C C . LEU A 1 175 ? -9.359 -0.738 -2.567 1.00 92.56 175 LEU A C 1
ATOM 1395 O O . LEU A 1 175 ? -8.873 0.359 -2.815 1.00 92.56 175 LEU A O 1
ATOM 1399 N N . PHE A 1 176 ? -9.899 -1.505 -3.513 1.00 94.06 176 PHE A N 1
ATOM 1400 C CA . PHE A 1 176 ? -9.868 -1.210 -4.950 1.00 94.06 176 PHE A CA 1
ATOM 1401 C C . PHE A 1 176 ? -11.273 -0.950 -5.493 1.00 94.06 176 PHE A C 1
ATOM 1403 O O . PHE A 1 176 ? -12.247 -1.496 -4.969 1.00 94.06 176 PHE A O 1
ATOM 1410 N N . ASN A 1 177 ? -11.391 -0.150 -6.551 1.00 90.44 177 ASN A N 1
ATOM 1411 C CA . ASN A 1 177 ? -12.669 0.029 -7.246 1.00 90.44 177 ASN A CA 1
ATOM 1412 C C . ASN A 1 177 ? -13.064 -1.228 -8.029 1.00 90.44 177 ASN A C 1
ATOM 1414 O O . ASN A 1 177 ? -14.239 -1.579 -8.094 1.00 90.44 177 ASN A O 1
ATOM 1418 N N . ASP A 1 178 ? -12.077 -1.911 -8.606 1.00 90.69 178 ASP A N 1
ATOM 1419 C CA . ASP A 1 178 ? -12.269 -3.086 -9.445 1.00 90.69 178 ASP A CA 1
ATOM 1420 C C . ASP A 1 178 ? -11.050 -4.033 -9.383 1.00 90.69 178 ASP A C 1
ATOM 1422 O O . ASP A 1 178 ? -10.013 -3.742 -8.776 1.00 90.69 178 ASP A O 1
ATOM 1426 N N . ASN A 1 179 ? -11.178 -5.204 -10.013 1.00 89.69 179 ASN A N 1
ATOM 1427 C CA . ASN A 1 179 ? -10.100 -6.195 -10.079 1.00 89.69 179 ASN A CA 1
ATOM 1428 C C . ASN A 1 179 ? -8.930 -5.758 -10.977 1.00 89.69 179 ASN A C 1
ATOM 1430 O O . ASN A 1 179 ? -7.824 -6.282 -10.825 1.00 89.69 179 ASN A O 1
ATOM 1434 N N . ILE A 1 180 ? -9.150 -4.814 -11.897 1.00 89.19 180 ILE A N 1
ATOM 1435 C CA . ILE A 1 180 ? -8.098 -4.290 -12.772 1.00 89.19 180 ILE A CA 1
ATOM 1436 C C . ILE A 1 180 ? -7.132 -3.467 -11.924 1.00 89.19 180 ILE A C 1
ATOM 1438 O O . ILE A 1 180 ? -5.925 -3.685 -11.994 1.00 89.19 180 ILE A O 1
ATOM 1442 N N . GLU A 1 181 ? -7.647 -2.596 -11.056 1.00 91.94 181 GLU A N 1
ATOM 1443 C CA . GLU A 1 181 ? -6.823 -1.788 -10.166 1.00 91.94 181 GLU A CA 1
ATOM 1444 C C . GLU A 1 181 ? -5.958 -2.652 -9.251 1.00 91.94 181 GLU A C 1
ATOM 1446 O O . GLU A 1 181 ? -4.752 -2.431 -9.111 1.00 91.94 181 GLU A O 1
ATOM 1451 N N . LYS A 1 182 ? -6.577 -3.683 -8.674 1.00 93.06 182 LYS A N 1
ATOM 1452 C CA . LYS A 1 182 ? -5.894 -4.671 -7.846 1.00 93.06 182 LYS A CA 1
ATOM 1453 C C . LYS A 1 182 ? -4.771 -5.373 -8.612 1.00 93.06 182 LYS A C 1
ATOM 1455 O O . LYS A 1 182 ? -3.659 -5.481 -8.100 1.00 93.06 182 LYS A O 1
ATOM 1460 N N . SER A 1 183 ? -5.046 -5.827 -9.837 1.00 90.38 183 SER A N 1
ATOM 1461 C CA . SER A 1 183 ? -4.066 -6.499 -10.699 1.00 90.38 183 SER A CA 1
ATOM 1462 C C . SER A 1 183 ? -2.894 -5.579 -11.059 1.00 90.38 183 SER A C 1
ATOM 1464 O O . SER A 1 183 ? -1.733 -5.972 -10.936 1.00 90.38 183 SER A O 1
ATOM 1466 N N . VAL A 1 184 ? -3.172 -4.325 -11.427 1.00 90.62 184 VAL A N 1
ATOM 1467 C CA . VAL A 1 184 ? -2.138 -3.340 -11.771 1.00 90.62 184 VAL A CA 1
ATOM 1468 C C . VAL A 1 184 ? -1.253 -3.021 -10.566 1.00 90.62 184 VAL A C 1
ATOM 1470 O O . VAL A 1 184 ? -0.027 -3.060 -10.686 1.00 90.62 184 VAL A O 1
ATOM 1473 N N . LEU A 1 185 ? -1.836 -2.773 -9.388 1.00 93.12 185 LEU A N 1
ATOM 1474 C CA . LEU A 1 185 ? -1.044 -2.533 -8.181 1.00 93.12 185 LEU A CA 1
ATOM 1475 C C . LEU A 1 185 ? -0.222 -3.769 -7.788 1.00 93.12 185 LEU A C 1
ATOM 1477 O O . LEU A 1 185 ? 0.937 -3.640 -7.396 1.00 93.12 185 LEU A O 1
ATOM 1481 N N . ASN A 1 186 ? -0.787 -4.971 -7.925 1.00 93.31 186 ASN A N 1
ATOM 1482 C CA . ASN A 1 186 ? -0.053 -6.205 -7.670 1.00 93.31 186 ASN A CA 1
ATOM 1483 C C . ASN A 1 186 ? 1.191 -6.309 -8.558 1.00 93.31 186 ASN A C 1
ATOM 1485 O O . ASN A 1 186 ? 2.281 -6.580 -8.061 1.00 93.31 186 ASN A O 1
ATOM 1489 N N . LYS A 1 187 ? 1.049 -6.032 -9.862 1.00 91.81 187 LYS A N 1
ATOM 1490 C CA . LYS A 1 187 ? 2.168 -6.004 -10.815 1.00 91.81 187 LYS A CA 1
ATOM 1491 C C . LYS A 1 187 ? 3.244 -5.001 -10.387 1.00 91.81 187 LYS A C 1
ATOM 1493 O O . LYS A 1 187 ? 4.419 -5.355 -10.408 1.00 91.81 187 LYS A O 1
ATOM 1498 N N . ALA A 1 188 ? 2.858 -3.807 -9.931 1.00 93.56 188 ALA A N 1
ATOM 1499 C CA . ALA A 1 188 ? 3.791 -2.805 -9.406 1.00 93.56 188 ALA A CA 1
ATOM 1500 C C . ALA A 1 188 ? 4.578 -3.320 -8.186 1.00 93.56 188 ALA A C 1
ATOM 1502 O O . ALA A 1 188 ? 5.800 -3.185 -8.121 1.00 93.56 188 ALA A O 1
ATOM 1503 N N . ILE A 1 189 ? 3.891 -3.976 -7.244 1.00 94.06 189 ILE A N 1
ATOM 1504 C CA . ILE A 1 189 ? 4.515 -4.581 -6.059 1.00 94.06 189 ILE A CA 1
ATOM 1505 C C . ILE A 1 189 ? 5.472 -5.710 -6.461 1.00 94.06 189 ILE A C 1
ATOM 1507 O O . ILE A 1 189 ? 6.593 -5.771 -5.958 1.00 94.06 189 ILE A O 1
ATOM 1511 N N . GLN A 1 190 ? 5.075 -6.591 -7.387 1.00 94.00 190 GLN A N 1
ATOM 1512 C CA . GLN A 1 190 ? 5.958 -7.661 -7.859 1.00 94.00 190 GLN A CA 1
ATOM 1513 C C . GLN A 1 190 ? 7.177 -7.110 -8.609 1.00 94.00 190 GLN A C 1
ATOM 1515 O O . GLN A 1 190 ? 8.277 -7.626 -8.419 1.00 94.00 190 GLN A O 1
ATOM 1520 N N . ALA A 1 191 ? 7.011 -6.046 -9.402 1.00 93.44 191 ALA A N 1
ATOM 1521 C CA . ALA A 1 191 ? 8.115 -5.363 -10.075 1.00 93.44 191 ALA A CA 1
ATOM 1522 C C . ALA A 1 191 ? 9.126 -4.817 -9.057 1.00 93.44 191 ALA A C 1
ATOM 1524 O O . ALA A 1 191 ? 10.313 -5.127 -9.137 1.00 93.44 191 ALA A O 1
ATOM 1525 N N . ARG A 1 192 ? 8.649 -4.100 -8.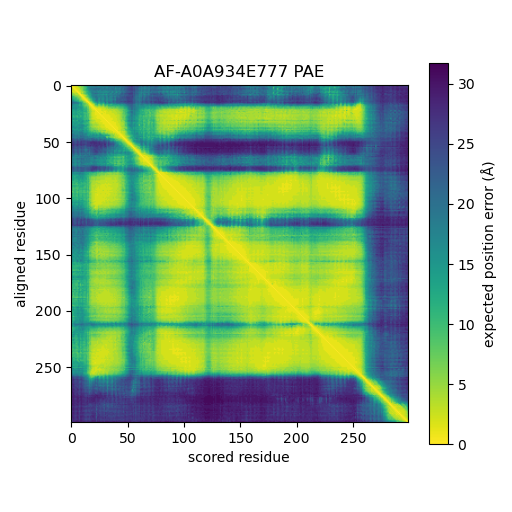032 1.00 94.75 192 ARG A N 1
ATOM 1526 C CA . ARG A 1 192 ? 9.483 -3.636 -6.912 1.00 94.75 192 ARG A CA 1
ATOM 1527 C C . ARG A 1 192 ? 10.198 -4.798 -6.216 1.00 94.75 192 ARG A C 1
ATOM 1529 O O . ARG A 1 192 ? 11.382 -4.687 -5.912 1.00 94.75 192 ARG A O 1
ATOM 1536 N N . ASN A 1 193 ? 9.525 -5.929 -5.996 1.00 94.19 193 ASN A N 1
ATOM 1537 C CA . ASN A 1 193 ? 10.137 -7.092 -5.347 1.00 94.19 193 ASN A CA 1
ATOM 1538 C C . ASN A 1 193 ? 11.308 -7.669 -6.150 1.00 94.19 193 ASN A C 1
ATOM 1540 O O . ASN A 1 193 ? 12.360 -7.922 -5.567 1.00 94.19 193 ASN A O 1
ATOM 1544 N N . ILE A 1 194 ? 11.164 -7.858 -7.466 1.00 95.12 194 ILE A N 1
ATOM 1545 C CA . ILE A 1 194 ? 12.271 -8.382 -8.280 1.00 95.12 194 ILE A CA 1
ATOM 1546 C C . ILE A 1 194 ? 13.398 -7.365 -8.454 1.00 95.12 194 ILE A C 1
ATOM 1548 O O . ILE A 1 194 ? 14.557 -7.767 -8.504 1.00 95.12 194 ILE A O 1
ATOM 1552 N N . ILE A 1 195 ? 13.100 -6.062 -8.473 1.00 94.50 195 ILE A N 1
ATOM 1553 C CA . ILE A 1 195 ? 14.126 -5.010 -8.480 1.00 94.50 195 ILE A CA 1
ATOM 1554 C C . ILE A 1 195 ? 14.992 -5.114 -7.220 1.00 94.50 195 ILE A C 1
ATOM 1556 O O . ILE A 1 195 ? 16.212 -5.234 -7.320 1.00 94.50 195 ILE A O 1
ATOM 1560 N N . VAL A 1 196 ? 14.364 -5.164 -6.042 1.00 93.50 196 VAL A N 1
ATOM 1561 C CA . VAL A 1 196 ? 15.074 -5.197 -4.753 1.00 93.50 196 VAL A CA 1
ATOM 1562 C C . VAL A 1 196 ? 15.774 -6.537 -4.507 1.00 93.50 196 VAL A C 1
ATOM 1564 O O . VAL A 1 196 ? 16.908 -6.563 -4.031 1.00 93.50 196 VAL A O 1
ATOM 1567 N N . HIS A 1 197 ? 15.112 -7.657 -4.801 1.00 91.44 197 HIS A N 1
ATOM 1568 C CA . HIS A 1 197 ? 15.563 -8.978 -4.348 1.00 91.44 197 HIS A CA 1
ATOM 1569 C C . HIS A 1 197 ? 16.183 -9.845 -5.441 1.00 91.44 197 HIS A C 1
ATOM 1571 O O . HIS A 1 197 ? 16.908 -10.783 -5.119 1.00 91.44 197 HIS A O 1
ATOM 1577 N N . ASN A 1 198 ? 15.932 -9.542 -6.715 1.00 92.50 198 ASN A N 1
ATOM 1578 C CA . ASN A 1 198 ? 16.372 -10.371 -7.836 1.00 92.50 198 ASN A CA 1
ATOM 1579 C C . ASN A 1 198 ? 17.073 -9.566 -8.943 1.00 92.50 198 ASN A C 1
ATOM 1581 O O . ASN A 1 198 ? 17.102 -9.991 -10.092 1.00 92.50 198 ASN A O 1
ATOM 1585 N N . ARG A 1 199 ? 17.637 -8.387 -8.629 1.00 92.69 199 ARG A N 1
ATOM 1586 C CA . ARG A 1 199 ? 18.363 -7.525 -9.594 1.00 92.69 199 ARG A CA 1
ATOM 1587 C C . 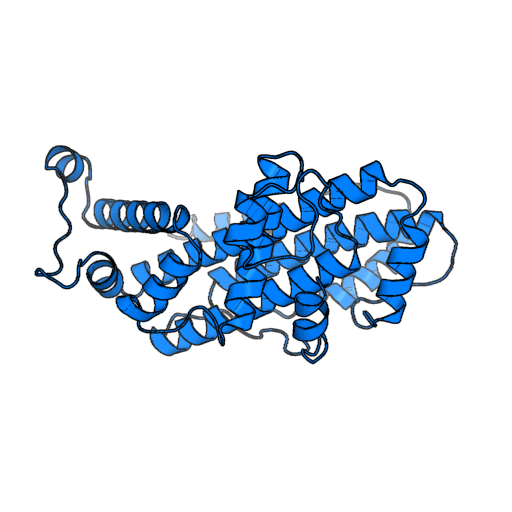ARG A 1 199 ? 17.553 -7.216 -10.863 1.00 92.69 199 ARG A C 1
ATOM 1589 O O . ARG A 1 199 ? 18.098 -7.161 -11.969 1.00 92.69 199 ARG A O 1
ATOM 1596 N N . ALA A 1 200 ? 16.245 -7.063 -10.683 1.00 93.38 200 ALA A N 1
ATOM 1597 C CA . ALA A 1 200 ? 15.258 -6.886 -11.739 1.00 93.38 200 ALA A CA 1
ATOM 1598 C C . ALA A 1 200 ? 15.166 -8.063 -12.734 1.00 93.38 200 ALA A C 1
ATOM 1600 O O . ALA A 1 200 ? 14.659 -7.886 -13.833 1.00 93.38 200 ALA A O 1
ATOM 1601 N N . ILE A 1 201 ? 15.632 -9.265 -12.386 1.00 94.62 201 ILE A N 1
ATOM 1602 C CA . ILE A 1 201 ? 15.511 -10.461 -13.229 1.00 94.62 201 ILE A CA 1
ATOM 1603 C C . ILE A 1 201 ? 14.121 -11.073 -13.038 1.00 94.62 201 ILE A C 1
ATOM 1605 O O . ILE A 1 201 ? 13.671 -11.311 -11.916 1.00 94.62 201 ILE A O 1
ATOM 1609 N N . ILE A 1 202 ? 13.437 -11.333 -14.149 1.00 93.81 202 ILE A N 1
ATOM 1610 C CA . ILE A 1 202 ? 12.117 -11.955 -14.169 1.00 93.81 202 ILE A CA 1
ATOM 1611 C C . ILE A 1 202 ? 12.260 -13.448 -13.875 1.00 93.81 202 ILE A C 1
ATOM 1613 O O . ILE A 1 202 ? 12.962 -14.175 -14.576 1.00 93.81 202 ILE A O 1
ATOM 1617 N N . ASP A 1 203 ? 11.555 -13.930 -12.856 1.00 93.00 203 ASP A N 1
ATOM 1618 C CA . ASP A 1 203 ? 11.500 -15.346 -12.506 1.00 93.00 203 ASP A CA 1
ATOM 1619 C C . ASP A 1 203 ? 10.070 -15.908 -12.611 1.00 93.00 203 ASP A C 1
ATOM 1621 O O . ASP A 1 203 ? 9.095 -15.211 -12.910 1.00 93.00 203 ASP A O 1
ATOM 1625 N N . ARG A 1 204 ? 9.933 -17.215 -12.359 1.00 92.25 204 ARG A N 1
ATOM 1626 C CA . ARG A 1 204 ? 8.625 -17.890 -12.361 1.00 92.25 204 ARG A CA 1
ATOM 1627 C C . ARG A 1 204 ? 7.682 -17.332 -11.295 1.00 92.25 204 ARG A C 1
ATOM 1629 O O . ARG A 1 204 ? 6.468 -17.347 -11.495 1.00 92.25 204 ARG A O 1
ATOM 1636 N N . GLN A 1 205 ? 8.223 -16.866 -10.168 1.00 90.12 205 GLN A N 1
ATOM 1637 C CA . GLN A 1 205 ? 7.429 -16.345 -9.064 1.00 90.12 205 GLN A CA 1
ATOM 1638 C C . GLN A 1 205 ? 6.799 -15.002 -9.440 1.00 90.12 205 GLN A C 1
ATOM 1640 O O . GLN A 1 205 ? 5.615 -14.802 -9.172 1.00 90.12 205 GLN A O 1
ATOM 1645 N N . PHE A 1 206 ? 7.548 -14.128 -10.113 1.00 91.25 206 PHE A N 1
ATOM 1646 C CA . PHE A 1 206 ? 7.052 -12.884 -10.682 1.00 91.25 206 PHE A CA 1
ATOM 1647 C C . PHE A 1 206 ? 5.915 -13.150 -11.663 1.00 91.25 206 PHE A C 1
ATOM 1649 O O . PHE A 1 206 ? 4.829 -12.627 -11.453 1.00 91.25 206 PHE A O 1
ATOM 1656 N N . ILE A 1 207 ? 6.114 -14.001 -12.677 1.00 89.94 207 ILE A N 1
ATOM 1657 C CA . ILE A 1 207 ? 5.085 -14.264 -13.703 1.00 89.94 207 ILE A CA 1
ATOM 1658 C C . ILE A 1 207 ? 3.806 -14.819 -13.070 1.00 89.94 207 ILE A C 1
ATOM 1660 O O . ILE A 1 207 ? 2.703 -14.373 -13.391 1.00 89.94 207 ILE A O 1
ATOM 1664 N N . SER A 1 208 ? 3.957 -15.766 -12.141 1.00 88.56 208 SER A N 1
ATOM 1665 C CA . SER A 1 208 ? 2.831 -16.366 -11.428 1.00 88.56 208 SER A CA 1
ATOM 1666 C C . SER A 1 208 ? 2.068 -15.330 -10.601 1.00 88.56 208 SER A C 1
ATOM 1668 O O . SER A 1 208 ? 0.849 -15.231 -10.721 1.00 88.56 208 SER A O 1
ATOM 1670 N N . LYS A 1 209 ? 2.771 -14.520 -9.800 1.00 86.44 209 LYS A N 1
ATOM 1671 C CA . LYS A 1 209 ? 2.140 -13.526 -8.921 1.00 86.44 209 LYS A CA 1
ATOM 1672 C C . LYS A 1 209 ? 1.612 -12.313 -9.673 1.00 86.44 209 LYS A C 1
ATOM 1674 O O . LYS A 1 209 ? 0.619 -11.745 -9.245 1.00 86.44 209 LYS A O 1
ATOM 1679 N N . ALA A 1 210 ? 2.244 -11.912 -10.770 1.00 84.25 210 ALA A N 1
ATOM 1680 C CA . ALA A 1 210 ? 1.841 -10.776 -11.593 1.00 84.25 210 ALA A CA 1
ATOM 1681 C C . ALA A 1 210 ? 0.597 -11.067 -12.454 1.00 84.25 210 ALA A C 1
ATOM 1683 O O . ALA A 1 210 ? 0.125 -10.166 -13.139 1.00 84.25 210 ALA A O 1
ATOM 1684 N N . GLY A 1 211 ? 0.052 -12.289 -12.421 1.00 78.81 211 GLY A N 1
ATOM 1685 C CA . GLY A 1 211 ? -1.164 -12.650 -13.153 1.00 78.81 211 GLY A CA 1
ATOM 1686 C C . GLY A 1 211 ? -0.927 -12.999 -14.621 1.00 78.81 211 GLY A C 1
ATOM 1687 O O . GLY A 1 211 ? -1.807 -12.766 -15.440 1.00 78.81 211 GLY A O 1
ATOM 1688 N N . GLY A 1 212 ? 0.248 -13.545 -14.952 1.00 69.38 212 GLY A N 1
ATOM 1689 C CA . GLY A 1 212 ? 0.619 -13.860 -16.327 1.00 69.38 212 GLY A CA 1
ATOM 1690 C C . GLY A 1 212 ? 1.079 -12.611 -17.074 1.00 69.38 212 GLY A C 1
ATOM 1691 O O . GLY A 1 212 ? 0.350 -11.641 -17.265 1.00 69.38 212 GLY A O 1
ATOM 1692 N N . THR A 1 213 ? 2.339 -12.616 -17.482 1.00 70.06 213 THR A N 1
ATOM 1693 C CA . THR A 1 213 ? 2.911 -11.583 -18.343 1.00 70.06 213 THR A CA 1
ATOM 1694 C C . THR A 1 213 ? 3.599 -12.267 -19.507 1.00 70.06 213 THR A C 1
ATOM 1696 O O . THR A 1 213 ? 4.257 -13.279 -19.274 1.00 70.06 213 THR A O 1
ATOM 1699 N N . ASP A 1 214 ? 3.576 -11.664 -20.694 1.00 72.25 214 ASP A N 1
ATOM 1700 C CA . ASP A 1 214 ? 4.372 -12.098 -21.861 1.00 72.25 214 ASP A CA 1
ATOM 1701 C C . ASP A 1 214 ? 5.886 -11.863 -21.676 1.00 72.25 214 ASP A C 1
ATOM 1703 O O . ASP A 1 214 ? 6.643 -11.756 -22.636 1.00 72.25 214 ASP A O 1
ATOM 1707 N N . ALA A 1 215 ? 6.328 -11.698 -20.431 1.00 79.88 215 ALA A N 1
ATOM 1708 C CA . ALA A 1 215 ? 7.699 -11.404 -20.082 1.00 79.88 215 ALA A CA 1
ATOM 1709 C C . ALA A 1 215 ? 8.496 -12.709 -20.025 1.00 79.88 215 ALA A C 1
ATOM 1711 O O . ALA A 1 215 ? 8.036 -13.717 -19.485 1.00 79.88 215 ALA A O 1
ATOM 1712 N N . GLU A 1 216 ? 9.699 -12.679 -20.581 1.00 87.31 216 GLU A N 1
ATOM 1713 C CA . GLU A 1 216 ? 10.558 -13.849 -20.671 1.00 87.31 216 GLU A CA 1
ATOM 1714 C C . GLU A 1 216 ? 11.262 -14.123 -19.333 1.00 87.31 216 GLU A C 1
ATOM 1716 O O . GLU A 1 216 ? 11.831 -13.227 -18.707 1.00 87.31 216 GLU A O 1
ATOM 1721 N N . ILE A 1 217 ? 11.232 -15.379 -18.880 1.00 91.62 217 ILE A N 1
ATOM 1722 C CA . ILE A 1 217 ? 11.960 -15.801 -17.676 1.00 91.62 217 ILE A CA 1
ATOM 1723 C C . ILE A 1 217 ? 13.462 -15.631 -17.915 1.00 91.62 217 ILE A C 1
ATOM 1725 O O . ILE A 1 217 ? 13.992 -16.104 -18.914 1.00 91.62 217 ILE A O 1
ATOM 1729 N N . GLY A 1 218 ? 14.158 -15.016 -16.962 1.00 92.12 218 GLY A N 1
ATOM 1730 C CA . GLY A 1 218 ? 15.587 -14.718 -17.042 1.00 92.12 218 GLY A CA 1
ATOM 1731 C C . GLY A 1 218 ? 15.896 -13.382 -17.716 1.00 92.12 218 GLY A C 1
ATOM 1732 O O . GLY A 1 218 ? 17.012 -12.885 -17.567 1.00 92.12 218 GLY A O 1
ATOM 1733 N N . ALA A 1 219 ? 14.922 -12.764 -18.390 1.00 92.19 219 ALA A N 1
ATOM 1734 C CA . ALA A 1 219 ? 15.081 -11.416 -18.908 1.00 92.19 219 ALA A CA 1
ATOM 1735 C C . ALA A 1 219 ? 15.091 -10.389 -17.772 1.00 92.19 219 ALA A C 1
ATOM 1737 O O . ALA A 1 219 ? 14.544 -10.600 -16.685 1.00 92.19 219 ALA A O 1
ATOM 1738 N N . GLN A 1 220 ? 15.713 -9.247 -18.043 1.00 90.44 220 GLN A N 1
ATOM 1739 C CA . GLN A 1 220 ? 15.700 -8.123 -17.125 1.00 90.44 220 GLN A CA 1
ATOM 1740 C C . GLN A 1 220 ? 14.447 -7.277 -17.345 1.00 90.44 220 GLN A C 1
ATOM 1742 O O . GLN A 1 220 ? 14.117 -6.923 -18.476 1.00 90.44 220 GLN A O 1
ATOM 1747 N N . LEU A 1 221 ? 13.761 -6.928 -16.259 1.00 90.12 221 LEU A N 1
ATOM 1748 C CA . LEU A 1 221 ? 12.661 -5.982 -16.278 1.00 90.12 221 LEU A CA 1
ATOM 1749 C C . LEU A 1 221 ? 13.193 -4.620 -16.733 1.00 90.12 221 LEU A C 1
ATOM 1751 O O . LEU A 1 221 ? 14.067 -4.034 -16.095 1.00 90.12 221 LEU A O 1
ATOM 1755 N N . HIS A 1 222 ? 12.635 -4.121 -17.828 1.00 86.06 222 HIS A N 1
ATOM 1756 C CA . HIS A 1 222 ? 12.899 -2.784 -18.332 1.00 86.06 222 HIS A CA 1
ATOM 1757 C C . HIS A 1 222 ? 11.648 -1.929 -18.140 1.00 86.06 222 HIS A C 1
ATOM 1759 O O . HIS A 1 222 ? 10.559 -2.313 -18.570 1.00 86.06 222 HIS A O 1
ATOM 1765 N N . LEU A 1 223 ? 11.813 -0.792 -17.470 1.00 84.69 223 LEU A N 1
ATOM 1766 C CA . LEU A 1 223 ? 10.782 0.223 -17.282 1.00 84.69 223 LEU A CA 1
ATOM 1767 C C . LEU A 1 223 ? 11.316 1.521 -17.884 1.00 84.69 223 LEU A C 1
ATOM 1769 O O . LEU A 1 223 ? 12.453 1.899 -17.602 1.00 84.69 223 LEU A O 1
ATOM 1773 N N . ASN A 1 224 ? 10.511 2.186 -18.706 1.00 81.38 224 ASN A N 1
ATOM 1774 C CA . ASN A 1 224 ? 10.845 3.511 -19.225 1.00 81.38 224 ASN A CA 1
ATOM 1775 C C . ASN A 1 224 ? 10.214 4.615 -18.358 1.00 81.38 224 ASN A C 1
ATOM 1777 O O . ASN A 1 224 ? 9.458 4.350 -17.418 1.00 81.38 224 ASN A O 1
ATOM 1781 N N . ALA A 1 225 ? 10.522 5.874 -18.674 1.00 76.75 225 ALA A N 1
ATOM 1782 C CA . ALA A 1 225 ? 10.003 7.012 -17.921 1.00 76.75 225 ALA A CA 1
ATOM 1783 C C . ALA A 1 225 ? 8.467 7.056 -17.957 1.00 76.75 225 ALA A C 1
ATOM 1785 O O . ALA A 1 225 ? 7.831 7.288 -16.928 1.00 76.75 225 ALA A O 1
ATOM 1786 N N . SER A 1 226 ? 7.861 6.780 -19.116 1.00 77.56 226 SER A N 1
ATOM 1787 C CA . SER A 1 226 ? 6.401 6.772 -19.262 1.00 77.56 226 SER A CA 1
ATOM 1788 C C . SER A 1 226 ? 5.727 5.724 -18.362 1.00 77.56 226 SER A C 1
ATOM 1790 O O . SER A 1 226 ? 4.692 6.010 -17.754 1.00 77.56 226 SER A O 1
ATOM 1792 N N . ASP A 1 227 ? 6.340 4.548 -18.194 1.00 83.56 227 ASP A N 1
ATOM 1793 C CA . ASP A 1 227 ? 5.829 3.475 -17.338 1.00 83.56 227 ASP A CA 1
ATOM 1794 C C . ASP A 1 227 ? 5.791 3.910 -15.874 1.00 83.56 227 ASP A C 1
ATOM 1796 O O . ASP A 1 227 ? 4.791 3.715 -15.179 1.00 83.56 227 ASP A O 1
ATOM 1800 N N . ILE A 1 228 ? 6.862 4.560 -15.417 1.00 84.31 228 ILE A N 1
ATOM 1801 C CA . ILE A 1 228 ? 6.963 5.085 -14.055 1.00 84.31 228 ILE A CA 1
ATOM 1802 C C . ILE A 1 228 ? 5.913 6.149 -13.789 1.00 84.31 228 ILE A C 1
ATOM 1804 O O . ILE A 1 228 ? 5.242 6.104 -12.759 1.00 84.31 228 ILE A O 1
ATOM 1808 N N . ILE A 1 229 ? 5.745 7.089 -14.715 1.00 80.38 229 ILE A N 1
ATOM 1809 C CA . ILE A 1 229 ? 4.809 8.200 -14.551 1.00 80.38 229 ILE A CA 1
ATOM 1810 C C . ILE A 1 229 ? 3.372 7.676 -14.502 1.00 80.38 229 ILE A C 1
ATOM 1812 O O . ILE A 1 229 ? 2.619 8.009 -13.586 1.00 80.38 229 ILE A O 1
ATOM 1816 N N . ARG A 1 230 ? 2.997 6.790 -15.430 1.00 82.00 230 ARG A N 1
ATOM 1817 C CA . ARG A 1 230 ? 1.669 6.162 -15.431 1.00 82.00 230 ARG A CA 1
ATOM 1818 C C . ARG A 1 230 ? 1.413 5.380 -14.145 1.00 82.00 230 ARG A C 1
ATOM 1820 O O . ARG A 1 230 ? 0.327 5.467 -13.576 1.00 82.00 230 ARG A O 1
ATOM 1827 N N . MET A 1 231 ? 2.414 4.655 -13.654 1.00 86.94 231 MET A N 1
ATOM 1828 C CA . MET A 1 231 ? 2.297 3.844 -12.444 1.00 86.94 231 MET A CA 1
ATOM 1829 C C . MET A 1 231 ? 2.183 4.714 -11.197 1.00 86.94 231 MET A C 1
ATOM 1831 O O . MET A 1 231 ? 1.375 4.427 -10.317 1.00 86.94 231 MET A O 1
ATOM 1835 N N . HIS A 1 232 ? 2.925 5.815 -11.156 1.00 85.44 232 HIS A N 1
ATOM 1836 C CA . HIS A 1 232 ? 2.820 6.826 -10.119 1.00 85.44 232 HIS A CA 1
ATOM 1837 C C . HIS A 1 232 ? 1.408 7.412 -10.029 1.00 85.44 232 HIS A C 1
ATOM 1839 O O . HIS A 1 232 ? 0.782 7.357 -8.969 1.00 85.44 232 HIS A O 1
ATOM 1845 N N . LEU A 1 233 ? 0.883 7.912 -11.153 1.00 83.88 233 LEU A N 1
ATOM 1846 C CA . LEU A 1 233 ? -0.461 8.488 -11.231 1.00 83.88 233 LEU A CA 1
ATOM 1847 C C . LEU A 1 233 ? -1.532 7.462 -10.851 1.00 83.88 233 LEU A C 1
ATOM 1849 O O . LEU A 1 233 ? -2.467 7.768 -10.110 1.00 83.88 233 LEU A O 1
ATOM 1853 N N . PHE A 1 234 ? -1.375 6.225 -11.320 1.00 89.12 234 PHE A N 1
ATOM 1854 C CA . PHE A 1 234 ? -2.267 5.127 -10.981 1.00 89.12 234 PHE A CA 1
ATOM 1855 C C . PHE A 1 234 ? -2.289 4.856 -9.466 1.00 89.12 234 PHE A C 1
ATOM 1857 O O . PHE A 1 234 ? -3.359 4.861 -8.857 1.00 89.12 234 PHE A O 1
ATOM 1864 N N . ILE A 1 235 ? -1.122 4.680 -8.839 1.00 91.75 235 ILE A N 1
ATOM 1865 C CA . ILE A 1 235 ? -1.002 4.404 -7.399 1.00 91.75 235 ILE A CA 1
ATOM 1866 C C . ILE A 1 235 ? -1.554 5.570 -6.571 1.00 91.75 235 ILE A C 1
ATOM 1868 O O . ILE A 1 235 ? -2.266 5.347 -5.589 1.00 91.75 235 ILE A O 1
ATOM 1872 N N . ALA A 1 236 ? -1.300 6.810 -6.992 1.00 87.62 236 ALA A N 1
ATOM 1873 C CA . ALA A 1 236 ? -1.844 7.989 -6.332 1.00 87.62 236 ALA A CA 1
ATOM 1874 C C . ALA A 1 236 ? -3.379 8.038 -6.383 1.00 87.62 236 ALA A C 1
ATOM 1876 O O . ALA A 1 236 ? -4.027 8.350 -5.381 1.00 87.62 236 ALA A O 1
ATOM 1877 N N . ASN A 1 237 ? -3.979 7.661 -7.515 1.00 87.56 237 ASN A N 1
ATOM 1878 C CA . ASN A 1 237 ? -5.432 7.563 -7.650 1.00 87.56 237 ASN A CA 1
ATOM 1879 C C . ASN A 1 237 ? -6.029 6.445 -6.780 1.00 87.56 237 ASN A C 1
ATOM 1881 O O . ASN A 1 237 ? -7.089 6.633 -6.173 1.00 87.56 237 ASN A O 1
ATOM 1885 N N . VAL A 1 238 ? -5.343 5.304 -6.659 1.00 92.56 238 VAL A N 1
ATOM 1886 C CA . VAL A 1 238 ? -5.753 4.229 -5.742 1.00 92.56 238 VAL A CA 1
ATOM 1887 C C . VAL A 1 238 ? -5.724 4.721 -4.294 1.00 92.56 238 VAL A C 1
ATOM 1889 O O . VAL A 1 238 ? -6.721 4.556 -3.590 1.00 92.56 238 VAL A O 1
ATOM 1892 N N . ALA A 1 239 ? -4.649 5.389 -3.862 1.00 93.12 239 ALA A N 1
ATOM 1893 C CA . ALA A 1 239 ? -4.554 5.964 -2.518 1.00 93.12 239 ALA A CA 1
ATOM 1894 C C . ALA A 1 239 ? -5.680 6.977 -2.254 1.00 93.12 239 ALA A C 1
ATOM 1896 O O . ALA A 1 239 ? -6.423 6.849 -1.285 1.00 93.12 239 ALA A O 1
ATOM 1897 N N . LYS A 1 240 ? -5.893 7.927 -3.170 1.00 90.50 240 LYS A N 1
ATOM 1898 C CA . LYS A 1 240 ? -6.974 8.918 -3.072 1.00 90.50 240 LYS A CA 1
ATOM 1899 C C . LYS A 1 240 ? -8.353 8.271 -2.941 1.00 90.50 240 LYS A C 1
ATOM 1901 O O . LYS A 1 240 ? -9.126 8.637 -2.061 1.00 90.50 240 LYS A O 1
ATOM 1906 N N . SER A 1 241 ? -8.682 7.330 -3.825 1.00 91.88 241 SER A N 1
ATOM 1907 C CA . SER A 1 241 ? -10.003 6.691 -3.815 1.00 91.88 241 SER A CA 1
ATOM 1908 C C . SER A 1 241 ? -10.221 5.849 -2.553 1.00 91.88 241 SER A C 1
ATOM 1910 O O . SER A 1 241 ? -11.317 5.844 -1.993 1.00 91.88 241 SER A O 1
ATOM 1912 N N . THR A 1 242 ? -9.163 5.197 -2.062 1.00 94.56 242 THR A N 1
ATOM 1913 C CA . THR A 1 242 ? -9.173 4.452 -0.797 1.00 94.56 242 THR A CA 1
ATOM 1914 C C . THR A 1 242 ? -9.435 5.378 0.384 1.00 94.56 242 THR A C 1
ATOM 1916 O O . THR A 1 242 ? -10.268 5.057 1.230 1.00 94.56 242 THR A O 1
ATOM 1919 N N . ASP A 1 243 ? -8.775 6.537 0.418 1.00 94.50 243 ASP A N 1
ATOM 1920 C CA . ASP A 1 243 ? -8.943 7.528 1.479 1.00 94.50 243 ASP A CA 1
ATOM 1921 C C . ASP A 1 243 ? -10.382 8.040 1.553 1.00 94.50 243 ASP A C 1
ATOM 1923 O O . ASP A 1 243 ? -10.982 8.023 2.624 1.00 94.50 243 ASP A O 1
ATOM 1927 N N . ILE A 1 244 ? -10.970 8.390 0.403 1.00 93.19 244 ILE A N 1
ATOM 1928 C CA . ILE A 1 244 ? -12.371 8.827 0.311 1.00 93.19 244 ILE A CA 1
ATOM 1929 C C . ILE A 1 244 ? -13.302 7.760 0.897 1.00 93.19 244 ILE A C 1
ATOM 1931 O O . ILE A 1 244 ? -14.113 8.061 1.771 1.00 93.19 244 ILE A O 1
ATOM 1935 N N . ARG A 1 245 ? -13.138 6.491 0.497 1.00 94.94 245 ARG A N 1
ATOM 1936 C CA . ARG A 1 245 ? -13.948 5.387 1.038 1.00 94.94 245 ARG A CA 1
ATOM 1937 C C . ARG A 1 245 ? -13.769 5.212 2.546 1.00 94.94 245 ARG A C 1
ATOM 1939 O O . ARG A 1 245 ? -14.746 4.942 3.244 1.00 94.94 245 ARG A O 1
ATOM 1946 N N . ALA A 1 246 ? -12.549 5.359 3.058 1.00 94.44 246 ALA A N 1
ATOM 1947 C CA . ALA A 1 246 ? -12.267 5.244 4.485 1.00 94.44 246 ALA A CA 1
ATOM 1948 C C . ALA A 1 246 ? -12.890 6.400 5.287 1.00 94.44 246 ALA A C 1
ATOM 1950 O O . ALA A 1 246 ? -13.519 6.159 6.321 1.00 94.44 246 ALA A O 1
ATOM 1951 N N . VAL A 1 247 ? -12.777 7.637 4.794 1.00 94.75 247 VAL A N 1
ATOM 1952 C CA . VAL A 1 247 ? -13.432 8.821 5.372 1.00 94.75 247 VAL A CA 1
ATOM 1953 C C . VAL A 1 247 ? -14.944 8.627 5.393 1.00 94.75 247 VAL A C 1
ATOM 1955 O O . VAL A 1 247 ? -15.565 8.796 6.443 1.00 94.75 247 VAL A O 1
ATOM 1958 N N . ASP A 1 248 ? -15.538 8.192 4.284 1.00 94.44 248 ASP A N 1
ATOM 1959 C CA . ASP A 1 248 ? -16.980 7.979 4.189 1.00 94.44 248 ASP A CA 1
ATOM 1960 C C . ASP A 1 248 ? -17.469 6.888 5.145 1.00 94.44 248 ASP A C 1
ATOM 1962 O O . ASP A 1 248 ? -18.499 7.070 5.808 1.00 94.44 248 ASP A O 1
ATOM 1966 N N . LYS A 1 249 ? -16.720 5.783 5.249 1.00 93.81 249 LYS A N 1
ATOM 1967 C CA . LYS A 1 249 ? -17.049 4.628 6.092 1.00 93.81 249 LYS A CA 1
ATOM 1968 C C . LYS A 1 249 ? -16.920 4.932 7.582 1.00 93.81 249 LYS A C 1
ATOM 1970 O O . LYS A 1 249 ? -17.816 4.588 8.350 1.00 93.81 249 LYS A O 1
ATOM 1975 N N . PHE A 1 250 ? -15.812 5.543 7.995 1.00 92.50 250 PHE A N 1
ATOM 1976 C CA . PHE A 1 250 ? -15.463 5.702 9.411 1.00 92.50 250 PHE A CA 1
ATOM 1977 C C . PHE A 1 250 ? -15.674 7.118 9.945 1.00 92.50 250 PHE A C 1
ATOM 1979 O O . PHE A 1 250 ? -15.490 7.340 11.142 1.00 92.50 250 PHE A O 1
ATOM 1986 N N . LYS A 1 251 ? -16.093 8.059 9.090 1.00 94.00 251 LYS A N 1
ATOM 1987 C CA . LYS A 1 251 ? -16.252 9.485 9.418 1.00 94.00 251 LYS A CA 1
ATOM 1988 C C . LYS A 1 251 ? -14.967 10.063 10.008 1.00 94.00 251 LYS A C 1
ATOM 1990 O O . LYS A 1 251 ? -14.978 10.691 11.064 1.00 94.00 251 LYS A O 1
ATOM 1995 N N . LEU A 1 252 ? -13.850 9.764 9.344 1.00 92.75 252 LEU A N 1
ATOM 1996 C CA . LEU A 1 252 ? -12.524 10.172 9.796 1.00 92.75 252 LEU A CA 1
ATOM 1997 C C . LEU A 1 252 ? -12.356 11.693 9.683 1.00 92.75 252 LEU A C 1
ATOM 1999 O O . LEU A 1 252 ? -12.869 12.287 8.732 1.00 92.75 252 LEU A O 1
ATOM 2003 N N . PRO A 1 253 ? -11.601 12.325 10.598 1.00 92.06 253 PRO A N 1
ATOM 2004 C CA . PRO A 1 253 ? -11.223 13.723 10.454 1.00 92.06 253 PRO A CA 1
ATOM 2005 C C . PRO A 1 253 ? -10.413 13.954 9.173 1.00 92.06 253 PRO A C 1
ATOM 2007 O O . PRO A 1 253 ? -9.472 13.211 8.881 1.00 92.06 253 PRO A O 1
ATOM 2010 N N . THR A 1 254 ? -10.750 15.016 8.444 1.00 91.81 254 THR A N 1
ATOM 2011 C CA . THR A 1 254 ? -10.038 15.437 7.232 1.00 91.81 254 THR A CA 1
ATOM 2012 C C . THR A 1 254 ? -9.366 16.786 7.429 1.00 91.81 254 THR A C 1
ATOM 2014 O O . THR A 1 254 ? -9.906 17.660 8.107 1.00 91.81 254 THR A O 1
ATOM 2017 N N . ILE A 1 255 ? -8.226 16.981 6.779 1.00 88.38 255 ILE A N 1
ATOM 2018 C CA . ILE A 1 255 ? -7.554 18.273 6.660 1.00 88.38 255 ILE A CA 1
ATOM 2019 C C . ILE A 1 255 ? -7.732 18.812 5.245 1.00 88.38 255 ILE A C 1
ATOM 2021 O O . ILE A 1 255 ? -7.776 18.040 4.289 1.00 88.38 255 ILE A O 1
ATOM 2025 N N . GLU A 1 256 ? -7.832 20.131 5.105 1.00 85.81 256 GLU A N 1
ATOM 2026 C CA . GLU A 1 256 ? -7.746 20.763 3.792 1.00 85.81 256 GLU A CA 1
ATOM 2027 C C . GLU A 1 256 ? -6.291 20.801 3.331 1.00 85.81 256 GLU A C 1
ATOM 2029 O O . GLU A 1 256 ? -5.397 21.271 4.044 1.00 85.81 256 GLU A O 1
ATOM 2034 N N . PHE A 1 257 ? -6.053 20.333 2.113 1.00 77.81 257 PHE A N 1
ATOM 2035 C CA . PHE A 1 257 ? -4.760 20.476 1.476 1.00 77.81 257 PHE A CA 1
ATOM 2036 C C . PHE A 1 257 ? -4.680 21.885 0.912 1.00 77.81 257 PHE A C 1
ATOM 2038 O O . PHE A 1 257 ? -5.441 22.268 0.021 1.00 77.81 257 PHE A O 1
ATOM 2045 N N . LYS A 1 258 ? -3.746 22.683 1.436 1.00 68.31 258 LYS A N 1
ATOM 2046 C CA . LYS A 1 258 ? -3.429 23.965 0.814 1.00 68.31 258 LYS A CA 1
ATOM 2047 C C . LYS A 1 258 ? -2.965 23.652 -0.600 1.00 68.31 258 LYS A C 1
ATOM 2049 O O . LYS A 1 258 ? -1.929 23.014 -0.767 1.00 68.31 258 LYS A O 1
ATOM 2054 N N . ALA A 1 259 ? -3.728 24.097 -1.600 1.00 56.25 259 ALA A N 1
ATOM 2055 C CA . ALA A 1 259 ? -3.259 24.096 -2.974 1.00 56.25 259 ALA A CA 1
ATOM 2056 C C . ALA A 1 259 ? -1.891 24.778 -2.957 1.00 56.25 259 ALA A C 1
ATOM 2058 O O . ALA A 1 259 ? -1.786 25.956 -2.594 1.00 56.25 259 ALA A O 1
ATOM 2059 N N . ASN A 1 260 ? -0.835 24.017 -3.239 1.00 48.66 260 ASN A N 1
ATOM 2060 C CA . ASN A 1 260 ? 0.497 24.578 -3.302 1.00 48.66 260 ASN A CA 1
ATOM 2061 C C . ASN A 1 260 ? 0.479 25.580 -4.457 1.00 48.66 260 ASN A C 1
ATOM 2063 O O . ASN A 1 260 ? 0.662 25.217 -5.614 1.00 48.66 260 ASN A O 1
ATOM 2067 N N . LYS A 1 261 ? 0.317 26.869 -4.133 1.00 38.75 261 LYS A N 1
ATOM 2068 C CA . LYS A 1 261 ? 0.605 27.986 -5.048 1.00 38.75 261 LYS A CA 1
ATOM 2069 C C . LYS A 1 261 ? 2.055 27.930 -5.577 1.00 38.75 261 LYS A C 1
ATOM 2071 O O . LYS A 1 261 ? 2.409 28.685 -6.473 1.00 38.75 261 LYS A O 1
ATOM 2076 N N . GLY A 1 262 ? 2.879 27.024 -5.039 1.00 36.38 262 GLY A N 1
ATOM 2077 C CA . GLY A 1 262 ? 4.269 26.768 -5.403 1.00 36.38 262 GLY A CA 1
ATOM 2078 C C . GLY A 1 262 ? 4.510 26.210 -6.805 1.00 36.38 262 GLY A C 1
ATOM 2079 O O . GLY A 1 262 ? 5.606 26.404 -7.299 1.00 36.38 262 GLY A O 1
ATOM 2080 N N . ILE A 1 263 ? 3.539 25.608 -7.507 1.00 37.03 263 ILE A N 1
ATOM 2081 C CA . ILE A 1 263 ? 3.813 25.187 -8.902 1.00 37.03 263 ILE A CA 1
ATOM 2082 C C . ILE A 1 263 ? 3.981 26.416 -9.818 1.00 37.03 263 ILE A C 1
ATOM 2084 O O . ILE A 1 263 ? 4.831 26.415 -10.703 1.00 37.03 263 ILE A O 1
ATOM 2088 N N . GLN A 1 264 ? 3.259 27.511 -9.547 1.00 31.70 264 GLN A N 1
ATOM 2089 C CA . GLN A 1 264 ? 3.414 28.774 -10.282 1.00 31.70 264 GLN A CA 1
ATOM 2090 C C . GLN A 1 264 ? 4.444 29.725 -9.648 1.00 31.70 264 GLN A C 1
ATOM 2092 O O . GLN A 1 264 ? 5.113 30.465 -10.368 1.00 31.70 264 GLN A O 1
ATOM 2097 N N . ALA A 1 265 ? 4.601 29.712 -8.317 1.00 30.97 265 ALA A N 1
ATOM 2098 C CA . ALA A 1 265 ? 5.533 30.603 -7.619 1.00 30.97 265 ALA A CA 1
ATOM 2099 C C . ALA A 1 265 ? 6.998 30.130 -7.685 1.00 30.97 265 ALA A C 1
ATOM 2101 O O . ALA A 1 265 ? 7.879 30.966 -7.874 1.00 30.97 265 ALA A O 1
ATOM 2102 N N . ASP A 1 266 ? 7.268 28.818 -7.638 1.00 34.34 266 ASP A N 1
ATOM 2103 C CA . ASP A 1 266 ? 8.640 28.294 -7.741 1.00 34.34 266 ASP A CA 1
ATOM 2104 C C . ASP A 1 266 ? 9.192 28.475 -9.170 1.00 34.34 266 ASP A C 1
ATOM 2106 O O . ASP A 1 266 ? 10.386 28.702 -9.351 1.00 34.34 266 ASP A O 1
ATOM 2110 N N . ALA A 1 267 ? 8.324 28.485 -10.192 1.00 34.25 267 ALA A N 1
ATOM 2111 C CA . ALA A 1 267 ? 8.693 28.858 -11.560 1.00 34.25 267 ALA A CA 1
ATOM 2112 C C . ALA A 1 267 ? 9.026 30.360 -11.687 1.00 34.25 267 ALA A C 1
ATOM 2114 O O . ALA A 1 267 ? 9.933 30.738 -12.424 1.00 34.25 267 ALA A O 1
ATOM 2115 N N . ALA A 1 268 ? 8.339 31.232 -10.940 1.00 32.03 268 ALA A N 1
ATOM 2116 C CA . ALA A 1 268 ? 8.624 32.668 -10.913 1.00 32.03 268 ALA A CA 1
ATOM 2117 C C . ALA A 1 268 ? 9.916 33.015 -10.144 1.00 32.03 268 ALA A C 1
ATOM 2119 O O . ALA A 1 268 ? 10.652 33.910 -10.565 1.00 32.03 268 ALA A O 1
ATOM 2120 N N . ASP A 1 269 ? 10.234 32.286 -9.071 1.00 33.16 269 ASP A N 1
ATOM 2121 C CA . ASP A 1 269 ? 11.494 32.450 -8.333 1.00 33.16 269 ASP A CA 1
ATOM 2122 C C . ASP A 1 269 ? 12.686 31.786 -9.045 1.00 33.16 269 ASP A C 1
ATOM 2124 O O . ASP A 1 269 ? 13.792 32.338 -9.024 1.00 33.16 269 ASP A O 1
ATOM 2128 N N . ALA A 1 270 ? 12.476 30.689 -9.785 1.00 33.66 270 ALA A N 1
ATOM 2129 C CA . ALA A 1 270 ? 13.472 30.131 -10.709 1.00 33.66 270 ALA A CA 1
ATOM 2130 C C . ALA A 1 270 ? 13.821 31.112 -11.849 1.00 33.66 270 ALA A C 1
ATOM 2132 O O . ALA A 1 270 ? 14.987 31.245 -12.222 1.00 33.66 270 ALA A O 1
ATOM 2133 N N . ARG A 1 271 ? 12.837 31.884 -12.344 1.00 34.28 271 ARG A N 1
ATOM 2134 C CA . ARG A 1 271 ? 13.048 32.967 -13.329 1.00 34.28 271 ARG A CA 1
ATOM 2135 C C . ARG A 1 271 ? 13.904 34.120 -12.792 1.00 34.28 271 ARG A C 1
ATOM 2137 O O . ARG A 1 271 ? 14.612 34.750 -13.572 1.00 34.28 271 ARG A O 1
ATOM 2144 N N . ARG A 1 272 ? 13.861 34.404 -11.483 1.00 34.44 272 ARG A N 1
ATOM 2145 C CA . ARG A 1 272 ? 14.696 35.441 -10.838 1.00 34.44 272 ARG A CA 1
ATOM 2146 C C . ARG A 1 272 ? 16.104 34.955 -10.500 1.00 34.44 272 ARG A C 1
ATOM 2148 O O . ARG A 1 272 ? 17.051 35.726 -10.605 1.00 34.44 272 ARG A O 1
ATOM 2155 N 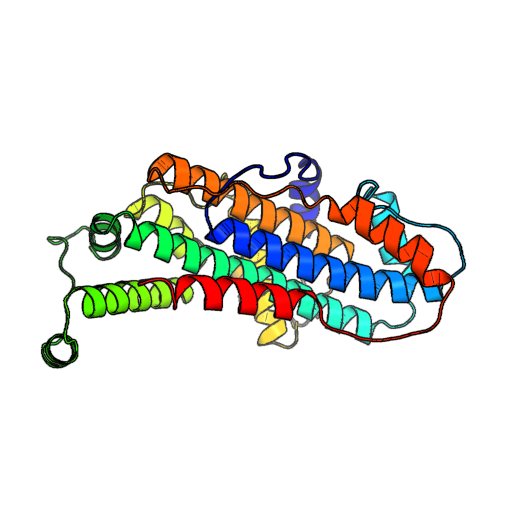N . SER A 1 273 ? 16.248 33.690 -10.118 1.00 33.91 273 SER A N 1
ATOM 2156 C CA . SER A 1 273 ? 17.522 33.117 -9.658 1.00 33.91 273 SER A CA 1
ATOM 2157 C C . SER A 1 273 ? 18.440 32.624 -10.786 1.00 33.91 273 SER A C 1
ATOM 2159 O O . SER A 1 273 ? 19.635 32.459 -10.562 1.00 33.91 273 SER A O 1
ATOM 2161 N N . ALA A 1 274 ? 17.949 32.511 -12.026 1.00 32.00 274 ALA A N 1
ATOM 2162 C CA . ALA A 1 274 ? 18.787 32.277 -13.210 1.00 32.00 274 ALA A CA 1
ATOM 2163 C C . ALA A 1 274 ? 19.715 33.464 -13.579 1.00 32.00 274 ALA A C 1
ATOM 2165 O O . ALA A 1 274 ? 20.532 33.342 -14.491 1.00 32.00 274 ALA A O 1
ATOM 2166 N N . GLY A 1 275 ? 19.615 34.599 -12.872 1.00 33.34 275 GLY A N 1
ATOM 2167 C CA . GLY A 1 275 ? 20.497 35.759 -13.031 1.00 33.34 275 GLY A CA 1
ATOM 2168 C C . GLY A 1 275 ? 21.636 35.876 -12.010 1.00 33.34 275 GLY A C 1
ATOM 2169 O O . GLY A 1 275 ? 22.574 36.628 -12.261 1.00 33.34 275 GLY A O 1
ATOM 2170 N N . GLU A 1 276 ? 21.617 35.151 -10.885 1.00 28.73 276 GLU A N 1
ATOM 2171 C CA . GLU A 1 276 ? 22.603 35.358 -9.814 1.00 28.73 276 GLU A CA 1
ATOM 2172 C C . GLU A 1 276 ? 23.093 34.044 -9.193 1.00 28.73 276 GLU A C 1
ATOM 2174 O O . GLU A 1 276 ? 22.343 33.229 -8.661 1.00 28.73 276 GLU A O 1
ATOM 2179 N N . LYS A 1 277 ? 24.415 33.854 -9.251 1.00 38.09 277 LYS A N 1
ATOM 2180 C CA . LYS A 1 277 ? 25.154 32.787 -8.571 1.00 38.09 277 LYS A CA 1
ATOM 2181 C C . LYS A 1 277 ? 24.923 32.859 -7.054 1.00 38.09 277 LYS A C 1
ATOM 2183 O O . LYS A 1 277 ? 25.423 33.795 -6.442 1.00 38.09 277 LYS A O 1
ATOM 2188 N N . ALA A 1 278 ? 24.320 31.838 -6.441 1.00 25.91 278 ALA A N 1
ATOM 2189 C CA . ALA A 1 278 ? 24.735 31.297 -5.136 1.00 25.91 278 ALA A CA 1
ATOM 2190 C C . ALA A 1 278 ? 23.881 30.092 -4.709 1.00 25.91 278 ALA A C 1
ATOM 2192 O O . ALA A 1 278 ? 22.657 30.098 -4.773 1.00 25.91 278 ALA A O 1
ATOM 2193 N N . TRP A 1 279 ? 24.571 29.063 -4.227 1.00 24.97 279 TRP A N 1
ATOM 2194 C CA . TRP A 1 279 ? 24.033 27.843 -3.637 1.00 24.97 279 TRP A CA 1
ATOM 2195 C C . TRP A 1 279 ? 23.789 28.050 -2.125 1.00 24.97 279 TRP A C 1
ATOM 2197 O O . TRP A 1 279 ? 24.555 28.759 -1.476 1.00 24.97 279 TRP A O 1
ATOM 2207 N N . CYS A 1 280 ? 22.783 27.353 -1.577 1.00 27.80 280 CYS A N 1
ATOM 2208 C CA . CYS A 1 280 ? 22.473 27.127 -0.149 1.00 27.80 280 CYS A CA 1
ATOM 2209 C C . CYS A 1 280 ? 21.852 28.270 0.692 1.00 27.80 280 CYS A C 1
ATOM 2211 O O . CYS A 1 280 ? 22.500 29.248 1.039 1.00 27.80 280 CYS A O 1
ATOM 2213 N N . THR A 1 281 ? 20.645 28.043 1.237 1.00 28.25 281 THR A N 1
ATOM 2214 C CA . THR A 1 281 ? 20.459 27.659 2.660 1.00 28.25 281 THR A CA 1
ATOM 2215 C C . THR A 1 281 ? 18.992 27.353 3.016 1.00 28.25 281 THR A C 1
ATOM 2217 O O . THR A 1 281 ? 18.050 27.995 2.564 1.00 28.25 281 THR A O 1
ATOM 2220 N N . ASN A 1 282 ? 18.829 26.345 3.878 1.00 42.25 282 ASN A N 1
ATOM 2221 C CA . ASN A 1 282 ? 17.602 25.888 4.537 1.00 42.25 282 ASN A CA 1
ATOM 2222 C C . ASN A 1 282 ? 16.704 27.015 5.097 1.00 42.25 282 ASN A C 1
ATOM 2224 O O . ASN A 1 282 ? 17.071 27.643 6.092 1.00 42.25 282 ASN A O 1
ATOM 2228 N N . SER A 1 283 ? 15.476 27.171 4.583 1.00 31.84 283 SER A N 1
ATOM 2229 C CA . SER A 1 283 ? 14.431 28.002 5.220 1.00 31.84 283 SER A CA 1
ATOM 2230 C C . SER A 1 283 ? 13.261 27.181 5.790 1.00 31.84 283 SER A C 1
ATOM 2232 O O . SER A 1 283 ? 12.686 27.546 6.818 1.00 31.84 283 SER A O 1
ATOM 2234 N N . THR A 1 284 ? 12.967 26.006 5.228 1.00 32.28 284 THR A N 1
ATOM 2235 C CA . THR A 1 284 ? 11.785 25.209 5.602 1.00 32.28 284 THR A CA 1
ATOM 2236 C C . THR A 1 284 ? 11.942 24.499 6.954 1.00 32.28 284 THR A C 1
ATOM 2238 O O . THR A 1 284 ? 11.025 24.516 7.775 1.00 32.28 284 THR A O 1
ATOM 2241 N N . ALA A 1 285 ? 13.142 23.996 7.274 1.00 30.38 285 ALA A N 1
ATOM 2242 C CA . ALA A 1 285 ? 13.428 23.356 8.567 1.00 30.38 285 ALA A CA 1
ATOM 2243 C C . ALA A 1 285 ? 13.403 24.338 9.762 1.00 30.38 285 ALA A C 1
ATOM 2245 O O . ALA A 1 285 ? 13.140 23.947 10.902 1.00 30.38 285 ALA A O 1
ATOM 2246 N N . LYS A 1 286 ? 13.632 25.637 9.517 1.00 32.53 286 LYS A N 1
ATOM 2247 C CA . LYS A 1 286 ? 13.639 26.676 10.562 1.00 32.53 286 LYS A CA 1
ATOM 2248 C C . LYS A 1 286 ? 12.218 27.058 11.000 1.00 32.53 286 LYS A C 1
ATOM 2250 O O . LYS A 1 286 ? 12.004 27.382 12.169 1.00 32.53 286 LYS A O 1
ATOM 2255 N N . ASN A 1 287 ? 11.244 26.946 10.095 1.00 35.97 287 ASN A N 1
ATOM 2256 C CA . ASN A 1 287 ? 9.847 27.294 10.362 1.00 35.97 287 ASN A CA 1
ATOM 2257 C C . ASN A 1 287 ? 9.086 26.187 11.109 1.00 35.97 287 ASN A C 1
ATOM 2259 O O . ASN A 1 287 ? 8.289 26.506 11.991 1.00 35.97 287 ASN A O 1
ATOM 2263 N N . MET A 1 288 ? 9.397 24.905 10.875 1.00 32.28 288 MET A N 1
ATOM 2264 C CA . MET A 1 288 ? 8.818 23.805 11.667 1.00 32.28 288 MET A CA 1
ATOM 2265 C C . MET A 1 288 ? 9.304 23.809 13.124 1.00 32.28 288 MET A C 1
ATOM 2267 O O . MET A 1 288 ? 8.503 23.635 14.042 1.00 32.28 288 MET A O 1
ATOM 2271 N N . LYS A 1 289 ? 10.589 24.104 13.370 1.00 34.91 289 LYS A N 1
ATOM 2272 C CA . LYS A 1 289 ? 11.131 24.155 14.740 1.00 34.91 289 LYS A CA 1
ATOM 2273 C C . LYS A 1 289 ? 10.555 25.322 15.553 1.00 34.91 289 LYS A C 1
ATOM 2275 O O . LYS A 1 289 ? 10.299 25.173 16.744 1.00 34.91 289 LYS A O 1
ATOM 2280 N N . LYS A 1 290 ? 10.288 26.466 14.907 1.00 37.94 290 LYS A N 1
ATOM 2281 C CA . LYS A 1 290 ? 9.695 27.643 15.564 1.00 37.94 290 LYS A CA 1
ATOM 2282 C C . LYS A 1 290 ? 8.241 27.402 15.976 1.00 37.94 290 LYS A C 1
ATOM 2284 O O . LYS A 1 290 ? 7.864 27.841 17.056 1.00 37.94 290 LYS A O 1
ATOM 2289 N N . HIS A 1 291 ? 7.464 26.672 15.170 1.00 37.41 291 HIS A N 1
ATOM 2290 C CA . HIS A 1 291 ? 6.052 26.385 15.452 1.00 37.41 291 HIS A CA 1
ATOM 2291 C C . HIS A 1 291 ? 5.854 25.312 16.539 1.00 37.41 291 HIS A C 1
ATOM 2293 O O . HIS A 1 291 ? 4.889 25.378 17.296 1.00 37.41 291 HIS A O 1
ATOM 2299 N N . LEU A 1 292 ? 6.797 24.372 16.674 1.00 36.09 292 LEU A N 1
ATOM 2300 C CA . LEU A 1 292 ? 6.791 23.380 17.757 1.00 36.09 292 LEU A CA 1
ATOM 2301 C C . LEU A 1 292 ? 7.238 23.974 19.105 1.00 36.09 292 LEU A C 1
ATOM 2303 O O . LEU A 1 292 ? 6.657 23.651 20.135 1.00 36.09 292 LEU A O 1
ATOM 2307 N N . LEU A 1 293 ? 8.189 24.917 19.109 1.00 38.38 293 LEU A N 1
ATOM 2308 C CA . LEU A 1 293 ? 8.650 25.580 20.340 1.00 38.38 293 LEU A CA 1
ATOM 2309 C C . LEU A 1 293 ? 7.648 26.595 20.917 1.00 38.38 293 LEU A C 1
ATOM 2311 O O . LEU A 1 293 ? 7.664 26.836 22.118 1.00 38.38 293 LEU A O 1
ATOM 2315 N N . THR A 1 294 ? 6.750 27.171 20.106 1.00 45.88 294 THR A N 1
ATOM 2316 C CA . THR A 1 294 ? 5.731 28.111 20.623 1.00 45.88 294 THR A CA 1
ATOM 2317 C C . THR A 1 294 ? 4.545 27.417 21.294 1.00 45.88 294 THR A C 1
ATOM 2319 O O . THR A 1 294 ? 3.829 28.066 22.045 1.00 45.88 294 THR A O 1
ATOM 2322 N N . LYS A 1 295 ? 4.342 26.112 21.065 1.00 44.03 295 LYS A N 1
ATOM 2323 C CA . LYS A 1 295 ? 3.281 25.326 21.719 1.00 44.03 295 LYS A CA 1
ATOM 2324 C C . LYS A 1 295 ? 3.720 24.621 23.006 1.00 44.03 295 LYS A C 1
ATOM 2326 O O . LYS A 1 295 ? 2.864 24.107 23.708 1.00 44.03 295 LYS A O 1
ATOM 2331 N N . MET A 1 296 ? 5.017 24.604 23.321 1.00 37.94 296 MET A N 1
ATOM 2332 C CA . MET A 1 296 ? 5.548 23.947 24.527 1.00 37.94 296 MET A CA 1
ATOM 2333 C C . MET A 1 296 ? 5.862 24.908 25.687 1.00 37.94 296 MET A C 1
ATOM 2335 O O . MET A 1 296 ? 6.114 24.438 26.786 1.00 37.94 296 MET A O 1
ATOM 2339 N N . ASN A 1 297 ? 5.814 26.227 25.468 1.00 42.09 297 ASN A N 1
ATOM 2340 C CA . ASN A 1 297 ? 6.073 27.252 26.497 1.00 42.09 297 ASN A CA 1
ATOM 2341 C C . ASN A 1 297 ? 4.821 28.094 26.814 1.00 42.09 297 ASN A C 1
ATOM 2343 O O . ASN A 1 297 ? 4.926 29.282 27.110 1.00 42.09 297 ASN A O 1
ATOM 2347 N N . GLY A 1 298 ? 3.638 27.502 26.652 1.00 47.34 298 GLY A N 1
ATOM 2348 C CA . GLY A 1 298 ? 2.347 28.162 26.830 1.00 47.34 298 GLY A CA 1
ATOM 2349 C C . GLY A 1 298 ? 1.463 27.463 27.853 1.00 47.34 298 GLY A C 1
ATOM 2350 O O . GLY A 1 298 ? 0.311 27.206 27.529 1.00 47.34 298 GLY A O 1
ATOM 2351 N N . GLU A 1 299 ? 2.021 27.158 29.026 1.00 37.19 299 GLU A N 1
ATOM 2352 C CA . GLU A 1 299 ? 1.356 27.056 30.338 1.00 37.19 299 GLU A CA 1
ATOM 2353 C C . GLU A 1 299 ? 2.320 27.604 31.399 1.00 37.19 299 GLU A C 1
ATOM 2355 O O . GLU A 1 299 ? 3.530 27.284 31.305 1.00 37.19 299 GLU A O 1
#

Foldseek 3Di:
DVLLVVVLPPDPQCPPPPQKFDVLLVQLVVLLVVLVVVVCVVLVVLVVVVDDDDDDAPVPPDPVVQVVSQVRCPPCVVVQQVSLLVSLLSLLVSLLSSVLVLLLLLCVLPVVLLLLLQDPVPDRSDDDDDVVRVVVDPDPVVVSVVSSVVSSVVLSPDQLVVNQCSCCRRVNDGLDPDVSLSLLSQLSVLQNVCVVPVVQFDAPVSCVRSVHDPDDHRDGDDDGPVNSVSSSSSSSVSSVVNRVRSCVSRVGDMDGDDPPPCSVVVVVVVVVPVVDDDDDDDDPVVVVVVVVVVVVPDD

pLDDT: mean 72.26, std 22.35, range [24.97, 95.12]

Mean predicted aligned error: 13.18 Å

Secondary structure (DSSP, 8-state):
-HHHHHHSTTS----S---EE-HHHHHHHHHHHHHHHHHHHHHHHHHHTT-------TT---HHHHHHHHHHGGG-HHHHHHHHHHHHHHHHHHHHHHHHHHHHHHHHH-HHHHHHHH--SSSSS-----HHHHTT-SSHHHHHHHHHHHHHHHHHTS-HHHHHHHIIIIISS-SSSSHHHHHHHHHHHHHHHHHHHHTTB--HHHHHHTT--SPPTTPBP---HHHHHHHHHHHHHHHHHHHHHHHHHHT---EE----THHHHHHHHHHHHTTS------SHHHHHHHHHHTSSS--

Sequence (299 aa):
MSEFMNATKDRTPPDAVVKSGTIAVGAFIEETNHIWRLVAGVYSSVLNNVKNDKEVLADDLNEDFYQKLDKHSVSNDLTNKIVTELIICRIVDNFQCYISQLLEFVFRNKKETLLAATGDGKSPKTVEIDLKTLFSFNTMDELFNYLVEKKISSLSYKSIDEFSSFFSDKLGFSLFNDNIEKSVLNKAIQARNIIVHNRAIIDRQFISKAGGTDAEIGAQLHLNASDIIRMHLFIANVAKSTDIRAVDKFKLPTIEFKANKGIQADAADARRSAGEKAWCTNSTAKNMKKHLLTKMNGE

Radius of gyration: 22.33 Å; Cα contacts (8 Å, |Δi|>4): 234; chains: 1; bounding box: 42×54×60 Å

Solvent-accessible surface area (backbone atoms only — not comparable to full-atom values): 17624 Å² total; per-residue (Å²): 106,70,66,59,60,57,70,50,71,85,53,74,75,80,81,70,70,68,55,57,41,37,68,33,57,48,53,41,50,54,52,49,50,52,53,48,53,50,52,52,50,54,52,47,56,56,48,57,75,73,56,95,71,78,91,82,59,90,90,65,79,44,75,69,53,46,54,51,51,64,72,62,52,73,85,46,59,68,62,55,45,53,51,46,57,50,49,51,37,51,52,53,50,45,51,55,49,29,51,48,45,43,52,51,51,48,33,73,77,36,60,68,49,45,43,46,61,61,31,86,82,80,58,78,68,60,81,91,72,58,67,71,64,59,70,70,43,94,43,73,66,56,49,48,52,50,51,51,50,55,51,48,57,63,51,73,75,49,54,70,66,60,47,40,47,44,29,38,77,42,69,70,44,64,57,51,96,47,71,64,56,48,46,53,53,41,33,52,51,42,51,38,47,26,44,76,76,44,79,23,36,35,43,72,66,44,36,63,68,43,68,66,56,100,67,58,74,72,38,68,69,82,71,55,68,56,55,50,52,54,49,48,55,50,52,52,51,46,52,52,56,31,47,53,54,48,32,70,74,69,67,52,76,63,45,72,48,75,76,68,66,50,73,65,46,51,55,54,50,50,65,59,50,78,78,55,96,78,84,89,81,88,61,70,72,59,54,56,55,53,60,56,56,63,69,73,71,74,126